Protein AF-0000000069254889 (afdb_homodimer)

Radius of gyration: 24.9 Å; Cα contacts (8 Å, |Δi|>4): 376; chains: 2; bounding box: 57×63×58 Å

Secondary structure (DSSP, 8-state):
-HHHHHHHHHHHHHHHH-GGGGGGS-HHHHS-HHHHHHHHHH-GGGGGGS-HHHHT-HHHHHHHHHSTTGGGGGGGS-HHHHT-HHHHHHHHHHHHHHHHHHHHHHT----------TT--S--------------HHHHHHHT-/-HHHHHHHHHHHHHHHH-GGGGGGS-HHHHS-HHHHHHHHHH-GGGGGGS-HHHHT-HHHHHHHHHSTTGGGGGGGS-HHHHT-HHHHHHHHHHHHHHHHHHHHHHT----------TT--S--------------THHHHHHT-

Foldseek 3Di:
DVVVVVLLVVLLVVLLVPLLCLQVRDLVNLAPQNSLLSNLLAALCSLQRHDQVLLAPPVSLLSNCQHHPSLPNLVNHDPVLVPDPVSVVSSVVSVVVVVVVVVVVVPPPPDPPPCPVPDPPDDDDDDDPPDDPPPDPVVVVVVVD/DVVVVVLLVVLLVVLLVPLLCLQVRDLVNLAPPSSLLSNLLAALCSLQRHDQVLLAPPVSLLSNCQHHPSLPNLVNHDPVLVPPPVSVVSSVVSVVVVVVVVVVVVPPPPDPPPCPVPDPPDDDDDPDPPDPPPPDPVVVVVVVD

InterPro domains:
  IPR025197 Domain of unknown function DUF4116 [PF13475] (7-55)

pLDDT: mean 74.08, std 30.13, range [18.7, 98.75]

Solvent-accessible surface area (backbone atoms only — not comparable to full-atom values): 16152 Å² total; per-residue (Å²): 111,68,62,56,52,32,49,47,54,40,46,41,42,12,13,53,73,39,10,71,48,48,67,55,51,56,72,75,50,29,61,33,65,68,41,41,44,39,10,11,51,50,21,2,51,29,43,66,51,40,32,70,78,52,29,60,30,68,69,48,45,52,40,10,21,72,20,54,66,5,60,61,24,64,82,50,39,32,74,73,51,66,70,30,67,69,52,47,52,48,42,53,52,28,46,51,55,50,55,52,50,55,53,57,59,64,69,56,68,79,69,76,76,71,76,79,64,70,79,76,62,80,93,70,88,84,79,83,79,81,77,76,82,75,80,61,73,63,68,65,55,60,68,76,103,111,65,64,55,53,33,48,46,54,41,46,40,42,12,13,52,71,39,8,70,50,49,67,56,49,56,71,74,50,29,62,32,65,69,42,40,46,37,10,11,52,50,20,2,51,29,44,68,52,38,32,71,77,49,30,58,31,68,69,48,46,51,41,9,22,73,19,54,65,6,61,62,24,64,80,49,39,33,75,73,49,67,71,31,66,69,51,46,53,47,41,52,52,29,45,52,53,50,54,54,50,55,54,58,58,66,72,59,70,80,71,76,77,72,75,76,62,70,78,72,62,84,86,84,80,85,80,80,77,80,76,74,79,76,79,62,75,63,68,65,54,59,73,75,104

Sequence (290 aa):
MIRLHADKQLALAAVSRRGSLLKHVRPELRQDREVVLAAVRQRGRALEFAAECLRGDHEVVIAALSAQGGHRALSFTSPQLQTDLRIQATAQEANARRGNRSLEVSSQDPAEPTEDLRACESRQSPSATRGVPLFSAEVLSLIYLMIRLHADKQLALAAVSRRGSLLKHVRPELRQDREVVLAAVRQRGRALEFAAECLRGDHEVVIAALSAQGGHRALSFTSPQLQTDLRIQATAQEANARRGNRSLEVSSQDPAEPTEDLRACESRQSPSATRGVPLFSAEVLSLIYL

Organism: Polarella glacialis (NCBI:txid89957)

Structure (mmCIF, N/CA/C/O backbone):
data_AF-0000000069254889-model_v1
#
loop_
_entity.id
_entity.type
_entity.pdbx_description
1 polymer 'DUF4116 domain-containing protein'
#
loop_
_atom_site.group_PDB
_atom_site.id
_atom_site.type_symbol
_atom_site.label_atom_id
_atom_site.label_alt_id
_atom_site.label_comp_id
_atom_site.label_asym_id
_atom_site.label_entity_id
_atom_site.label_seq_id
_atom_site.pdbx_PDB_ins_code
_atom_site.Cartn_x
_atom_site.Cartn_y
_atom_site.Cartn_z
_atom_site.occupancy
_atom_site.B_iso_or_equiv
_atom_site.auth_seq_id
_atom_site.auth_comp_id
_atom_site.auth_asym_id
_atom_site.auth_atom_id
_atom_site.pdbx_PDB_model_num
ATOM 1 N N . MET A 1 1 ? 10.398 7.68 -16.266 1 56.47 1 MET A N 1
ATOM 2 C CA . MET A 1 1 ? 11.188 6.797 -15.422 1 56.47 1 MET A CA 1
ATOM 3 C C . MET A 1 1 ? 10.867 7.027 -13.945 1 56.47 1 MET A C 1
ATOM 5 O O . MET A 1 1 ? 10.57 6.082 -13.219 1 56.47 1 MET A O 1
ATOM 9 N N . ILE A 1 2 ? 10.703 8.211 -13.547 1 63.84 2 ILE A N 1
ATOM 10 C CA . ILE A 1 2 ? 10.461 8.602 -12.164 1 63.84 2 ILE A CA 1
ATOM 11 C C . ILE A 1 2 ? 9.07 8.148 -11.734 1 63.84 2 ILE A C 1
ATOM 13 O O . ILE A 1 2 ? 8.906 7.582 -10.648 1 63.84 2 ILE A O 1
ATOM 17 N N . ARG A 1 3 ? 8.234 8.164 -12.625 1 74 3 ARG A N 1
ATOM 18 C CA . ARG A 1 3 ? 6.855 7.832 -12.289 1 74 3 ARG A CA 1
ATOM 19 C C . ARG A 1 3 ? 6.691 6.332 -12.07 1 74 3 ARG A C 1
ATOM 21 O O . ARG A 1 3 ? 6.008 5.902 -11.141 1 74 3 ARG A O 1
ATOM 28 N N . LEU A 1 4 ? 7.426 5.75 -12.82 1 80.5 4 LEU A N 1
ATOM 29 C CA . LEU A 1 4 ? 7.316 4.301 -12.703 1 80.5 4 LEU A CA 1
ATOM 30 C C . LEU A 1 4 ? 7.969 3.809 -11.414 1 80.5 4 LEU A C 1
ATOM 32 O O . LEU A 1 4 ? 7.488 2.859 -10.789 1 80.5 4 LEU A O 1
ATOM 36 N N . HIS A 1 5 ? 8.977 4.457 -11.148 1 87.06 5 HIS A N 1
ATOM 37 C CA . HIS A 1 5 ? 9.633 4.102 -9.891 1 87.06 5 HIS A CA 1
ATOM 38 C C . HIS A 1 5 ? 8.742 4.406 -8.695 1 87.06 5 HIS A C 1
ATOM 40 O O . HIS A 1 5 ? 8.656 3.607 -7.762 1 87.06 5 HIS A O 1
ATOM 46 N N . ALA A 1 6 ? 8.133 5.418 -8.797 1 88.56 6 ALA A N 1
ATOM 47 C CA . ALA A 1 6 ? 7.211 5.785 -7.723 1 88.56 6 ALA A CA 1
ATOM 48 C C . ALA A 1 6 ? 6.016 4.836 -7.676 1 88.56 6 ALA A C 1
ATOM 50 O O . ALA A 1 6 ? 5.566 4.449 -6.594 1 88.56 6 ALA A O 1
ATOM 51 N N . ASP A 1 7 ? 5.605 4.594 -8.797 1 90.38 7 ASP A N 1
ATOM 52 C CA . ASP A 1 7 ? 4.484 3.66 -8.891 1 90.38 7 ASP A CA 1
ATOM 53 C C . ASP A 1 7 ? 4.863 2.293 -8.328 1 90.38 7 ASP A C 1
ATOM 55 O O . ASP A 1 7 ? 4.043 1.634 -7.684 1 90.38 7 ASP A O 1
ATOM 59 N N . LYS A 1 8 ? 6.16 1.955 -8.578 1 94.25 8 LYS A N 1
ATOM 60 C CA . LYS A 1 8 ? 6.625 0.666 -8.078 1 94.25 8 LYS A CA 1
ATOM 61 C C . LYS A 1 8 ? 6.707 0.673 -6.551 1 94.25 8 LYS A C 1
ATOM 63 O O . LYS A 1 8 ? 6.324 -0.299 -5.898 1 94.25 8 LYS A O 1
ATOM 68 N N . GLN A 1 9 ? 7.164 1.691 -5.996 1 94.06 9 GLN A N 1
ATOM 69 C CA . GLN A 1 9 ? 7.258 1.795 -4.547 1 94.06 9 GLN A CA 1
ATOM 70 C C . GLN A 1 9 ? 5.875 1.762 -3.9 1 94.06 9 GLN A C 1
ATOM 72 O O . GLN A 1 9 ? 5.672 1.087 -2.889 1 94.06 9 GLN A O 1
ATOM 77 N N . LEU A 1 10 ? 4.973 2.459 -4.488 1 95.06 10 LEU A N 1
ATOM 78 C CA . LEU A 1 10 ? 3.598 2.473 -4 1 95.06 10 LEU A CA 1
ATOM 79 C C . LEU A 1 10 ? 2.971 1.087 -4.098 1 95.06 10 LEU A C 1
ATOM 81 O O . LEU A 1 10 ? 2.32 0.627 -3.158 1 95.06 10 LEU A O 1
ATOM 85 N N . ALA A 1 11 ? 3.199 0.537 -5.191 1 96.31 11 ALA A N 1
ATOM 86 C CA . ALA A 1 11 ? 2.656 -0.8 -5.418 1 96.31 11 ALA A CA 1
ATOM 87 C C . ALA A 1 11 ? 3.24 -1.805 -4.43 1 96.31 11 ALA A C 1
ATOM 89 O O . ALA A 1 11 ? 2.512 -2.617 -3.855 1 96.31 11 ALA A O 1
ATOM 90 N N . LEU A 1 12 ? 4.547 -1.762 -4.254 1 97.31 12 LEU A N 1
ATOM 91 C CA . LEU A 1 12 ? 5.203 -2.68 -3.33 1 97.31 12 LEU A CA 1
ATOM 92 C C . LEU A 1 12 ? 4.633 -2.539 -1.923 1 97.31 12 LEU A C 1
ATOM 94 O O . LEU A 1 12 ? 4.348 -3.539 -1.261 1 97.31 12 LEU A O 1
ATOM 98 N N . ALA A 1 13 ? 4.453 -1.385 -1.517 1 95.38 13 ALA A N 1
ATOM 99 C CA . ALA A 1 13 ? 3.916 -1.153 -0.178 1 95.38 13 ALA A CA 1
ATOM 100 C C . ALA A 1 13 ? 2.479 -1.651 -0.07 1 95.38 13 ALA A C 1
ATOM 102 O O . ALA A 1 13 ? 2.102 -2.264 0.932 1 95.38 13 ALA A O 1
ATOM 103 N N . ALA A 1 14 ? 1.701 -1.346 -1.092 1 96.19 14 ALA A N 1
ATOM 104 C CA . ALA A 1 14 ? 0.288 -1.712 -1.078 1 96.19 14 ALA A CA 1
ATOM 105 C C . ALA A 1 14 ? 0.114 -3.229 -1.087 1 96.19 14 ALA A C 1
ATOM 107 O O . ALA A 1 14 ? -0.609 -3.781 -0.254 1 96.19 14 ALA A O 1
ATOM 108 N N . VAL A 1 15 ? 0.82 -3.887 -1.926 1 97 15 VAL A N 1
ATOM 109 C CA . VAL A 1 15 ? 0.587 -5.312 -2.135 1 97 15 VAL A CA 1
ATOM 110 C C . VAL A 1 15 ? 1.194 -6.109 -0.984 1 97 15 VAL A C 1
ATOM 112 O O . VAL A 1 15 ? 0.764 -7.23 -0.703 1 97 15 VAL A O 1
ATOM 115 N N . SER A 1 16 ? 2.236 -5.574 -0.371 1 96.56 16 SER A N 1
ATOM 116 C CA . SER A 1 16 ? 2.793 -6.219 0.815 1 96.56 16 SER A CA 1
ATOM 117 C C . SER A 1 16 ? 1.795 -6.211 1.968 1 96.56 16 SER A C 1
ATOM 119 O O . SER A 1 16 ? 1.858 -7.059 2.857 1 96.56 16 SER A O 1
ATOM 121 N N . ARG A 1 17 ? 0.888 -5.27 1.915 1 92.62 17 ARG A N 1
ATOM 122 C CA . ARG A 1 17 ? -0.154 -5.191 2.934 1 92.62 17 ARG A CA 1
ATOM 123 C C . ARG A 1 17 ? -1.364 -6.035 2.543 1 92.62 17 ARG A C 1
ATOM 125 O O . ARG A 1 17 ? -1.968 -6.691 3.393 1 92.62 17 ARG A O 1
ATOM 132 N N . ARG A 1 18 ? -1.726 -5.957 1.345 1 95.12 18 ARG A N 1
ATOM 133 C CA . ARG A 1 18 ? -2.854 -6.684 0.77 1 95.12 18 ARG A CA 1
ATOM 134 C C . ARG A 1 18 ? -2.521 -7.191 -0.629 1 95.12 18 ARG A C 1
ATOM 136 O O . ARG A 1 18 ? -2.646 -6.453 -1.609 1 95.12 18 ARG A O 1
ATOM 143 N N . GLY A 1 19 ? -2.285 -8.422 -0.718 1 96.31 19 GLY A N 1
ATOM 144 C CA . GLY A 1 19 ? -1.832 -9.016 -1.965 1 96.31 19 GLY A CA 1
ATOM 145 C C . GLY A 1 19 ? -2.846 -8.898 -3.086 1 96.31 19 GLY A C 1
ATOM 146 O O . GLY A 1 19 ? -2.475 -8.805 -4.258 1 96.31 19 GLY A O 1
ATOM 147 N N . SER A 1 20 ? -4.125 -8.922 -2.732 1 95.06 20 SER A N 1
ATOM 148 C CA . SER A 1 20 ? -5.191 -8.867 -3.729 1 95.06 20 SER A CA 1
ATOM 149 C C . SER A 1 20 ? -5.18 -7.547 -4.484 1 95.06 20 SER A C 1
ATOM 151 O O . SER A 1 20 ? -5.789 -7.43 -5.551 1 95.06 20 SER A O 1
ATOM 153 N N . LEU A 1 21 ? -4.445 -6.609 -4.031 1 96.69 21 LEU A N 1
ATOM 154 C CA . LEU A 1 21 ? -4.387 -5.312 -4.699 1 96.69 21 LEU A CA 1
ATOM 155 C C . LEU A 1 21 ? -3.541 -5.395 -5.965 1 96.69 21 LEU A C 1
ATOM 157 O O . LEU A 1 21 ? -3.551 -4.469 -6.781 1 96.69 21 LEU A O 1
ATOM 161 N N . LEU A 1 22 ? -2.916 -6.461 -6.152 1 97.44 22 LEU A N 1
ATOM 162 C CA . LEU A 1 22 ? -2.168 -6.668 -7.387 1 97.44 22 LEU A CA 1
ATOM 163 C C . LEU A 1 22 ? -3.07 -6.508 -8.602 1 97.44 22 LEU A C 1
ATOM 165 O O . LEU A 1 22 ? -2.623 -6.047 -9.656 1 97.44 22 LEU A O 1
ATOM 169 N N . LYS A 1 23 ? -4.328 -6.789 -8.414 1 96.19 23 LYS A N 1
ATOM 170 C CA . LYS A 1 23 ? -5.285 -6.703 -9.516 1 96.19 23 LYS A CA 1
ATOM 171 C C . LYS A 1 23 ? -5.469 -5.262 -9.969 1 96.19 23 LYS A C 1
ATOM 173 O O . LYS A 1 23 ? -5.898 -5.012 -11.102 1 96.19 23 LYS A O 1
ATOM 178 N N . HIS A 1 24 ? -5.113 -4.34 -9.164 1 93.69 24 HIS A N 1
ATOM 179 C CA . HIS A 1 24 ? -5.379 -2.936 -9.461 1 93.69 24 HIS A CA 1
ATOM 180 C C . HIS A 1 24 ? -4.113 -2.225 -9.93 1 93.69 24 HIS A C 1
ATOM 182 O O . HIS A 1 24 ? -4.172 -1.077 -10.375 1 93.69 24 HIS A O 1
ATOM 188 N N . VAL A 1 25 ? -2.975 -2.881 -9.828 1 94.75 25 VAL A N 1
ATOM 189 C CA . VAL A 1 25 ? -1.744 -2.211 -10.234 1 94.75 25 VAL A CA 1
ATOM 190 C C . VAL A 1 25 ? -1.638 -2.211 -11.758 1 94.75 25 VAL A C 1
ATOM 192 O O . VAL A 1 25 ? -2.316 -2.988 -12.438 1 94.75 25 VAL A O 1
ATOM 195 N N . ARG A 1 26 ? -0.826 -1.334 -12.281 1 92.88 26 ARG A N 1
ATOM 196 C CA . ARG A 1 26 ? -0.615 -1.246 -13.727 1 92.88 26 ARG A CA 1
ATOM 197 C C . ARG A 1 26 ? -0.038 -2.547 -14.273 1 92.88 26 ARG A C 1
ATOM 199 O O . ARG A 1 26 ? 0.707 -3.242 -13.578 1 92.88 26 ARG A O 1
ATOM 206 N N . PRO A 1 27 ? -0.448 -2.822 -15.531 1 93.75 27 PRO A N 1
ATOM 207 C CA . PRO A 1 27 ? 0.004 -4.078 -16.141 1 93.75 27 PRO A CA 1
ATOM 208 C C . PRO A 1 27 ? 1.523 -4.223 -16.141 1 93.75 27 PRO A C 1
ATOM 210 O O . PRO A 1 27 ? 2.041 -5.328 -15.953 1 93.75 27 PRO A O 1
ATOM 213 N N . GLU A 1 28 ? 2.283 -3.16 -16.312 1 94.44 28 GLU A N 1
ATOM 214 C CA . GLU A 1 28 ? 3.742 -3.184 -16.297 1 94.44 28 GLU A CA 1
ATOM 215 C C . GLU A 1 28 ? 4.273 -3.672 -14.953 1 94.44 28 GLU A C 1
ATOM 217 O O . GLU A 1 28 ? 5.289 -4.363 -14.898 1 94.44 28 GLU A O 1
ATOM 222 N N . LEU A 1 29 ? 3.512 -3.412 -13.914 1 96.25 29 LEU A N 1
ATOM 223 C CA . LEU A 1 29 ? 3.959 -3.766 -12.57 1 96.25 29 LEU A CA 1
ATOM 224 C C . LEU A 1 29 ? 3.555 -5.195 -12.219 1 96.25 29 LEU A C 1
ATOM 226 O O . LEU A 1 29 ? 4.125 -5.797 -11.305 1 96.25 29 LEU A O 1
ATOM 230 N N . ARG A 1 30 ? 2.641 -5.648 -13.016 1 97.44 30 ARG A N 1
ATOM 231 C CA . ARG A 1 30 ? 2.268 -7.051 -12.852 1 97.44 30 ARG A CA 1
ATOM 232 C C . ARG A 1 30 ? 3.305 -7.973 -13.484 1 97.44 30 ARG A C 1
ATOM 234 O O . ARG A 1 30 ? 3.305 -9.18 -13.234 1 97.44 30 ARG A O 1
ATOM 241 N N . GLN A 1 31 ? 4.164 -7.371 -14.211 1 97.44 31 GLN A N 1
ATOM 242 C CA . GLN A 1 31 ? 5.273 -8.109 -14.805 1 97.44 31 GLN A CA 1
ATOM 243 C C . GLN A 1 31 ? 6.547 -7.957 -13.977 1 97.44 31 GLN A C 1
ATOM 245 O O . GLN A 1 31 ? 7.551 -8.625 -14.242 1 97.44 31 GLN A O 1
ATOM 250 N N . ASP A 1 32 ? 6.551 -7.059 -13.031 1 97.31 32 ASP A N 1
ATOM 251 C CA . ASP A 1 32 ? 7.703 -6.832 -12.164 1 97.31 32 ASP A CA 1
ATOM 252 C C . ASP A 1 32 ? 7.82 -7.926 -11.109 1 97.31 32 ASP A C 1
ATOM 254 O O . ASP A 1 32 ? 6.949 -8.055 -10.242 1 97.31 32 ASP A O 1
ATOM 258 N N . ARG A 1 33 ? 8.93 -8.617 -11.156 1 97.88 33 ARG A N 1
ATOM 259 C CA . ARG A 1 33 ? 9.117 -9.797 -10.32 1 97.88 33 ARG A CA 1
ATOM 260 C C . ARG A 1 33 ? 9.062 -9.43 -8.836 1 97.88 33 ARG A C 1
ATOM 262 O O . ARG A 1 33 ? 8.5 -10.172 -8.031 1 97.88 33 ARG A O 1
ATOM 269 N N . GLU A 1 34 ? 9.594 -8.359 -8.508 1 98.06 34 GLU A N 1
ATOM 270 C CA . GLU A 1 34 ? 9.617 -7.945 -7.109 1 98.06 34 GLU A CA 1
ATOM 271 C C . GLU A 1 34 ? 8.219 -7.637 -6.602 1 98.06 34 GLU A C 1
ATOM 273 O O . GLU A 1 34 ? 7.855 -8.031 -5.488 1 98.06 34 GLU A O 1
ATOM 278 N N . VAL A 1 35 ? 7.41 -6.988 -7.391 1 98.31 35 VAL A N 1
ATOM 279 C CA . VAL A 1 35 ? 6.047 -6.609 -7.031 1 98.31 35 VAL A CA 1
ATOM 280 C C . VAL A 1 35 ? 5.184 -7.863 -6.891 1 98.31 35 VAL A C 1
ATOM 282 O O . VAL A 1 35 ? 4.445 -8.008 -5.918 1 98.31 35 VAL A O 1
ATOM 285 N N . VAL A 1 36 ? 5.301 -8.719 -7.801 1 98.75 36 VAL A N 1
ATOM 286 C CA . VAL A 1 36 ? 4.48 -9.93 -7.812 1 98.75 36 VAL A CA 1
ATOM 287 C C . VAL A 1 36 ? 4.883 -10.836 -6.656 1 98.75 36 VAL A C 1
ATOM 289 O O . VAL A 1 36 ? 4.023 -11.414 -5.984 1 98.75 36 VAL A O 1
ATOM 292 N N . LEU A 1 37 ? 6.223 -10.938 -6.367 1 98.75 37 LEU A N 1
ATOM 293 C CA . LEU A 1 37 ? 6.68 -11.75 -5.242 1 98.75 37 LEU A CA 1
ATOM 294 C C . LEU A 1 37 ? 6.113 -11.219 -3.93 1 98.75 37 LEU A C 1
ATOM 296 O O . LEU A 1 37 ? 5.684 -12 -3.076 1 98.75 37 LEU A O 1
ATOM 300 N N . ALA A 1 38 ? 6.098 -9.969 -3.785 1 98.25 38 ALA A N 1
ATOM 301 C CA . ALA A 1 38 ? 5.562 -9.383 -2.562 1 98.25 38 ALA A CA 1
ATOM 302 C C . ALA A 1 38 ? 4.074 -9.688 -2.412 1 98.25 38 ALA A C 1
ATOM 304 O O . ALA A 1 38 ? 3.607 -10 -1.313 1 98.25 38 ALA A O 1
ATOM 305 N N . ALA A 1 39 ? 3.338 -9.555 -3.486 1 98.38 39 ALA A N 1
ATOM 306 C CA . ALA A 1 39 ? 1.896 -9.789 -3.467 1 98.38 39 ALA A CA 1
ATOM 307 C C . ALA A 1 39 ? 1.577 -11.234 -3.1 1 98.38 39 ALA A C 1
ATOM 309 O O . ALA A 1 39 ? 0.731 -11.492 -2.24 1 98.38 39 ALA A O 1
ATOM 310 N N . VAL A 1 40 ? 2.275 -12.18 -3.674 1 98.44 40 VAL A N 1
ATOM 311 C CA . VAL A 1 40 ? 1.93 -13.586 -3.51 1 98.44 40 VAL A CA 1
ATOM 312 C C . VAL A 1 40 ? 2.383 -14.07 -2.135 1 98.44 40 VAL A C 1
ATOM 314 O O . VAL A 1 40 ? 1.784 -14.992 -1.566 1 98.44 40 VAL A O 1
ATOM 317 N N . ARG A 1 41 ? 3.426 -13.461 -1.607 1 98.06 41 ARG A N 1
ATOM 318 C CA . ARG A 1 41 ? 3.846 -13.805 -0.252 1 98.06 41 ARG A CA 1
ATOM 319 C C . ARG A 1 41 ? 2.797 -13.375 0.769 1 98.06 41 ARG A C 1
ATOM 321 O O . ARG A 1 41 ? 2.615 -14.039 1.794 1 98.06 41 ARG A O 1
ATOM 328 N N . GLN A 1 42 ? 2.08 -12.383 0.439 1 96.5 42 GLN A N 1
ATOM 329 C CA . GLN A 1 42 ? 1.021 -11.922 1.329 1 96.5 42 GLN A CA 1
ATOM 330 C C . GLN A 1 42 ? -0.238 -12.773 1.169 1 96.5 42 GLN A C 1
ATOM 332 O O . GLN A 1 42 ? -0.898 -13.102 2.156 1 96.5 42 GLN A O 1
ATOM 337 N N . ARG A 1 43 ? -0.587 -13 -0.036 1 96.94 43 ARG A N 1
ATOM 338 C CA . ARG A 1 43 ? -1.721 -13.859 -0.366 1 96.94 43 ARG A CA 1
ATOM 339 C C . ARG A 1 43 ? -1.435 -14.695 -1.613 1 96.94 43 ARG A C 1
ATOM 341 O O . ARG A 1 43 ? -1.3 -14.148 -2.711 1 96.94 43 ARG A O 1
ATOM 348 N N . GLY A 1 44 ? -1.461 -15.969 -1.417 1 97.25 44 GLY A N 1
ATOM 349 C CA . GLY A 1 44 ? -1.106 -16.859 -2.506 1 97.25 44 GLY A CA 1
ATOM 350 C C . GLY A 1 44 ? -1.974 -16.688 -3.736 1 97.25 44 GLY A C 1
ATOM 351 O O . GLY A 1 44 ? -1.478 -16.734 -4.863 1 97.25 44 GLY A O 1
ATOM 352 N N . ARG A 1 45 ? -3.211 -16.406 -3.5 1 95.94 45 ARG A N 1
ATOM 353 C CA . ARG A 1 45 ? -4.176 -16.297 -4.59 1 95.94 45 ARG A CA 1
ATOM 354 C C . ARG A 1 45 ? -3.869 -15.086 -5.469 1 95.94 45 ARG A C 1
ATOM 356 O O . ARG A 1 45 ? -4.355 -14.992 -6.598 1 95.94 45 ARG A O 1
ATOM 363 N N . ALA A 1 46 ? -3.07 -14.227 -5.078 1 98 46 ALA A N 1
ATOM 364 C CA . ALA A 1 46 ? -2.709 -13.062 -5.875 1 98 46 ALA A CA 1
ATOM 365 C C . ALA A 1 46 ? -2.023 -13.469 -7.176 1 98 46 ALA A C 1
ATOM 367 O O . ALA A 1 46 ? -1.946 -12.68 -8.117 1 98 46 ALA A O 1
ATOM 368 N N . LEU A 1 47 ? -1.547 -14.672 -7.23 1 98.44 47 LEU A N 1
ATOM 369 C CA . LEU A 1 47 ? -0.898 -15.195 -8.43 1 98.44 47 LEU A CA 1
ATOM 370 C C . LEU A 1 47 ? -1.817 -15.086 -9.641 1 98.44 47 LEU A C 1
ATOM 372 O O . LEU A 1 47 ? -1.347 -14.953 -10.773 1 98.44 47 LEU A O 1
ATOM 376 N N . GLU A 1 48 ? -3.064 -15.102 -9.383 1 97.62 48 GLU A N 1
ATOM 377 C CA . GLU A 1 48 ? -4.059 -15 -10.445 1 97.62 48 GLU A CA 1
ATOM 378 C C . GLU A 1 48 ? -3.861 -13.727 -11.266 1 97.62 48 GLU A C 1
ATOM 380 O O . GLU A 1 48 ? -4.152 -13.703 -12.461 1 97.62 48 GLU A O 1
ATOM 385 N N . PHE A 1 49 ? -3.363 -12.742 -10.695 1 97.81 49 PHE A N 1
ATOM 386 C CA . PHE A 1 49 ? -3.295 -11.438 -11.352 1 97.81 49 PHE A CA 1
ATOM 387 C C . PHE A 1 49 ? -1.893 -11.172 -11.883 1 97.81 49 PHE A C 1
ATOM 389 O O . PHE A 1 49 ? -1.648 -10.141 -12.516 1 97.81 49 PHE A O 1
ATOM 396 N N . ALA A 1 50 ? -0.944 -12.016 -11.617 1 98.19 50 ALA A N 1
ATOM 397 C CA . ALA A 1 50 ? 0.417 -11.875 -12.125 1 98.19 50 ALA A CA 1
ATOM 398 C C . ALA A 1 50 ? 0.459 -12.086 -13.641 1 98.19 50 ALA A C 1
ATOM 400 O O . ALA A 1 50 ? -0.416 -12.75 -14.203 1 98.19 50 ALA A O 1
ATOM 401 N N . ALA A 1 51 ? 1.431 -11.445 -14.289 1 97.69 51 ALA A N 1
ATOM 402 C CA . ALA A 1 51 ? 1.637 -11.68 -15.719 1 97.69 51 ALA A CA 1
ATOM 403 C C . ALA A 1 51 ? 1.946 -13.148 -15.992 1 97.69 51 ALA A C 1
ATOM 405 O O . ALA A 1 51 ? 2.479 -13.852 -15.133 1 97.69 51 ALA A O 1
ATOM 406 N N . GLU A 1 52 ? 1.656 -13.523 -17.188 1 96.06 52 GLU A N 1
ATOM 407 C CA . GLU A 1 52 ? 1.794 -14.922 -17.578 1 96.06 52 GLU A CA 1
ATOM 408 C C . GLU A 1 52 ? 3.227 -15.414 -17.391 1 96.06 52 GLU A C 1
ATOM 410 O O . GLU A 1 52 ? 3.447 -16.562 -16.984 1 96.06 52 GLU A O 1
ATOM 415 N N . CYS A 1 53 ? 4.18 -14.625 -17.734 1 95.75 53 CYS A N 1
ATOM 416 C CA . CYS A 1 53 ? 5.582 -15.023 -17.625 1 95.75 53 CYS A CA 1
ATOM 417 C C . CYS A 1 53 ? 5.953 -15.344 -16.188 1 95.75 53 CYS A C 1
ATOM 419 O O . CYS A 1 53 ? 6.789 -16.203 -15.938 1 95.75 53 CYS A O 1
ATOM 421 N N . LEU A 1 54 ? 5.254 -14.789 -15.195 1 98 54 LEU A N 1
ATOM 422 C CA . LEU A 1 54 ? 5.5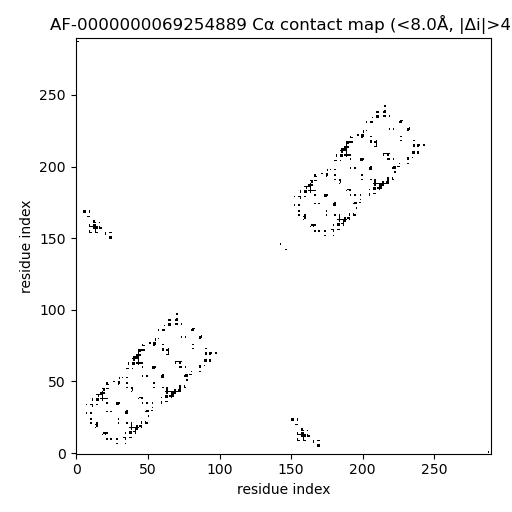9 -14.984 -13.789 1 98 54 LEU A CA 1
ATOM 423 C C . LEU A 1 54 ? 4.777 -16.125 -13.188 1 98 54 LEU A C 1
ATOM 425 O O . LEU A 1 54 ? 5.148 -16.672 -12.148 1 98 54 LEU A O 1
ATOM 429 N N . ARG A 1 55 ? 3.738 -16.484 -13.883 1 97.81 55 ARG A N 1
ATOM 430 C CA . ARG A 1 55 ? 2.957 -17.641 -13.469 1 97.81 55 ARG A CA 1
ATOM 431 C C . ARG A 1 55 ? 3.666 -18.938 -13.836 1 97.81 55 ARG A C 1
ATOM 433 O O . ARG A 1 55 ? 3.283 -20.016 -13.367 1 97.81 55 ARG A O 1
ATOM 440 N N . GLY A 1 56 ? 4.738 -18.797 -14.586 1 96.88 56 GLY A N 1
ATOM 441 C CA . GLY A 1 56 ? 5.57 -19.938 -14.922 1 96.88 56 GLY A CA 1
ATOM 442 C C . GLY A 1 56 ? 6.918 -19.938 -14.227 1 96.88 56 GLY A C 1
ATOM 443 O O . GLY A 1 56 ? 7.75 -20.812 -14.453 1 96.88 56 GLY A O 1
ATOM 444 N N . ASP A 1 57 ? 7.188 -18.969 -13.391 1 97 57 ASP A N 1
ATOM 445 C CA . ASP A 1 57 ? 8.43 -18.844 -12.641 1 97 57 ASP A CA 1
ATOM 446 C C . ASP A 1 57 ? 8.398 -19.688 -11.367 1 97 57 ASP A C 1
ATOM 448 O O . ASP A 1 57 ? 7.559 -19.469 -10.492 1 97 57 ASP A O 1
ATOM 452 N N . HIS A 1 58 ? 9.422 -20.562 -11.227 1 96.56 58 HIS A N 1
ATOM 453 C CA . HIS A 1 58 ? 9.43 -21.547 -10.141 1 96.56 58 HIS A CA 1
ATOM 454 C C . HIS A 1 58 ? 9.406 -20.844 -8.781 1 96.56 58 HIS A C 1
ATOM 456 O O . HIS A 1 58 ? 8.641 -21.234 -7.895 1 96.56 58 HIS A O 1
ATOM 462 N N . GLU A 1 59 ? 10.203 -19.906 -8.695 1 97.38 59 GLU A N 1
ATOM 463 C CA . GLU A 1 59 ? 10.32 -19.234 -7.402 1 97.38 59 GLU A CA 1
ATOM 464 C C . GLU A 1 59 ? 9.031 -18.516 -7.039 1 97.38 59 GLU A C 1
ATOM 466 O O . GLU A 1 59 ? 8.594 -18.562 -5.887 1 97.38 59 GLU A O 1
ATOM 471 N N . VAL A 1 60 ? 8.359 -17.875 -7.949 1 98.44 60 VAL A N 1
ATOM 472 C CA . VAL A 1 60 ? 7.125 -17.141 -7.727 1 98.44 60 VAL A CA 1
ATOM 473 C C . VAL A 1 60 ? 6.004 -18.109 -7.348 1 98.44 60 VAL A C 1
ATOM 475 O O . VAL A 1 60 ? 5.242 -17.844 -6.414 1 98.44 60 VAL A O 1
ATOM 478 N N . VAL A 1 61 ? 5.922 -19.156 -7.973 1 98.19 61 VAL A N 1
ATOM 479 C CA . VAL A 1 61 ? 4.855 -20.125 -7.758 1 98.19 61 VAL A CA 1
ATOM 480 C C . VAL A 1 61 ? 5.035 -20.812 -6.402 1 98.19 61 VAL A C 1
ATOM 482 O O . VAL A 1 61 ? 4.07 -21 -5.66 1 98.19 61 VAL A O 1
ATOM 485 N N . ILE A 1 62 ? 6.301 -21.141 -6.055 1 97.94 62 ILE A N 1
ATOM 486 C CA . ILE A 1 62 ? 6.559 -21.75 -4.762 1 97.94 62 ILE A CA 1
ATOM 487 C C . ILE A 1 62 ? 6.184 -20.781 -3.643 1 97.94 62 ILE A C 1
ATOM 489 O O . ILE A 1 62 ? 5.578 -21.172 -2.645 1 97.94 62 ILE A O 1
ATOM 493 N N . ALA A 1 63 ? 6.535 -19.578 -3.838 1 98.12 63 ALA A N 1
ATOM 494 C CA . ALA A 1 63 ? 6.188 -18.562 -2.854 1 98.12 63 ALA A CA 1
ATOM 495 C C . ALA A 1 63 ? 4.672 -18.453 -2.68 1 98.12 63 ALA A C 1
ATOM 497 O O . ALA A 1 63 ? 4.18 -18.328 -1.557 1 98.12 63 ALA A O 1
ATOM 498 N N . ALA A 1 64 ? 3.949 -18.469 -3.752 1 98.19 64 ALA A N 1
ATOM 499 C CA . ALA A 1 64 ? 2.492 -18.375 -3.719 1 98.19 64 ALA A CA 1
ATOM 500 C C . ALA A 1 64 ? 1.885 -19.562 -2.984 1 98.19 64 ALA A C 1
ATOM 502 O O . ALA A 1 64 ? 0.996 -19.406 -2.146 1 98.19 64 ALA A O 1
ATOM 503 N N . LEU A 1 65 ? 2.375 -20.734 -3.301 1 97.12 65 LEU A N 1
ATOM 504 C CA . LEU A 1 65 ? 1.85 -21.969 -2.717 1 97.12 65 LEU A CA 1
ATOM 505 C C . LEU A 1 65 ? 2.127 -22.016 -1.219 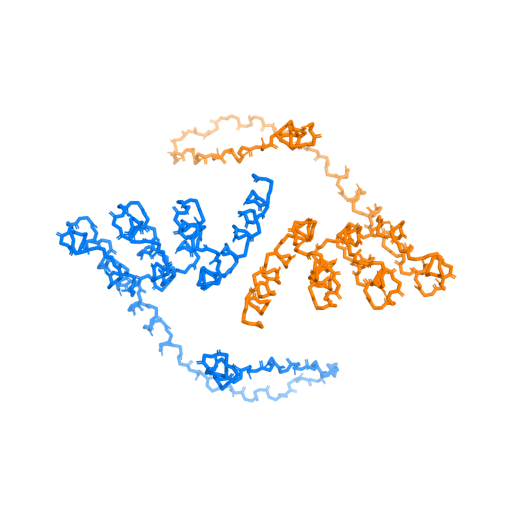1 97.12 65 LEU A C 1
ATOM 507 O O . LEU A 1 65 ? 1.337 -22.578 -0.457 1 97.12 65 LEU A O 1
ATOM 511 N N . SER A 1 66 ? 3.213 -21.406 -0.839 1 96.19 66 SER A N 1
ATOM 512 C CA . SER A 1 66 ? 3.645 -21.469 0.553 1 96.19 66 SER A CA 1
ATOM 513 C C . SER A 1 66 ? 2.979 -20.375 1.387 1 96.19 66 SER A C 1
ATOM 515 O O . SER A 1 66 ? 3.096 -20.375 2.613 1 96.19 66 SER A O 1
ATOM 517 N N . ALA A 1 67 ? 2.193 -19.531 0.766 1 96.31 67 ALA A N 1
ATOM 518 C CA . ALA A 1 67 ? 1.595 -18.391 1.449 1 96.31 67 ALA A CA 1
ATOM 519 C C . ALA A 1 67 ? 0.181 -18.703 1.923 1 96.31 67 ALA A C 1
ATOM 521 O O . ALA A 1 67 ? -0.334 -19.797 1.664 1 96.31 67 ALA A O 1
ATOM 522 N N . GLN A 1 68 ? -0.312 -17.719 2.652 1 92 68 GLN A N 1
ATOM 523 C CA . GLN A 1 68 ? -1.703 -17.844 3.074 1 92 68 GLN A CA 1
ATOM 524 C C . GLN A 1 68 ? -2.633 -17.984 1.872 1 92 68 GLN A C 1
ATOM 526 O O . GLN A 1 68 ? -2.521 -17.219 0.907 1 92 68 GLN A O 1
ATOM 531 N N . GLY A 1 69 ? -3.49 -19.016 1.92 1 90 69 GLY A N 1
ATOM 532 C CA . GLY A 1 69 ? -4.426 -19.219 0.83 1 90 69 GLY A CA 1
ATOM 533 C C . GLY A 1 69 ? -3.775 -19.797 -0.416 1 90 69 GLY A C 1
ATOM 534 O O . GLY A 1 69 ? -4.352 -19.734 -1.504 1 90 69 GLY A O 1
ATOM 535 N N . GLY A 1 70 ? -2.678 -20.281 -0.247 1 93.06 70 GLY A N 1
ATOM 536 C CA . GLY A 1 70 ? -1.856 -20.75 -1.356 1 93.06 70 GLY A CA 1
ATOM 537 C C . GLY A 1 70 ? -2.406 -21.984 -2.033 1 93.06 70 GLY A C 1
ATOM 538 O O . GLY A 1 70 ? -2.076 -22.266 -3.188 1 93.06 70 GLY A O 1
ATOM 539 N N . HIS A 1 71 ? -3.229 -22.719 -1.375 1 89.06 71 HIS A N 1
ATOM 540 C CA . HIS A 1 71 ? -3.736 -23.969 -1.925 1 89.06 71 HIS A CA 1
ATOM 541 C C . HIS A 1 71 ? -4.469 -23.734 -3.242 1 89.06 71 HIS A C 1
ATOM 543 O O . HIS A 1 71 ? -4.555 -24.641 -4.078 1 89.06 71 HIS A O 1
ATOM 549 N N . ARG A 1 72 ? -4.875 -22.531 -3.469 1 89.69 72 ARG A N 1
ATOM 550 C CA . ARG A 1 72 ? -5.613 -22.219 -4.688 1 89.69 72 ARG A CA 1
ATOM 551 C C . ARG A 1 72 ? -4.684 -21.656 -5.766 1 89.69 72 ARG A C 1
ATOM 553 O O . ARG A 1 72 ? -5.078 -21.531 -6.93 1 89.69 72 ARG A O 1
ATOM 560 N N . ALA A 1 73 ? -3.514 -21.484 -5.434 1 95.75 73 ALA A N 1
ATOM 561 C CA . ALA A 1 73 ? -2.586 -20.797 -6.332 1 95.75 73 ALA A CA 1
ATOM 562 C C . ALA A 1 73 ? -2.164 -21.703 -7.48 1 95.75 73 ALA A C 1
ATOM 564 O O . ALA A 1 73 ? -1.851 -21.234 -8.578 1 95.75 73 ALA A O 1
ATOM 565 N N . LEU A 1 74 ? -2.189 -23 -7.285 1 94.31 74 LEU A N 1
ATOM 566 C CA . LEU A 1 74 ? -1.732 -23.953 -8.289 1 94.31 74 LEU A CA 1
ATOM 567 C C . LEU A 1 74 ? -2.543 -23.828 -9.57 1 94.31 74 LEU A C 1
ATOM 569 O O . LEU A 1 74 ? -2.004 -23.969 -10.672 1 94.31 74 LEU A O 1
ATOM 573 N N . SER A 1 75 ? -3.779 -23.531 -9.469 1 94.06 75 SER A N 1
ATOM 574 C CA . SER A 1 75 ? -4.672 -23.469 -10.617 1 94.06 75 SER A CA 1
ATOM 575 C C . SER A 1 75 ? -4.297 -22.312 -11.547 1 94.06 75 SER A C 1
ATOM 577 O O . SER A 1 75 ? -4.68 -22.297 -12.719 1 94.06 75 SER A O 1
ATOM 579 N N . PHE A 1 76 ? -3.541 -21.406 -11.102 1 96.38 76 PHE A N 1
ATOM 580 C CA . PHE A 1 76 ? -3.203 -20.234 -11.891 1 96.38 76 PHE A CA 1
ATOM 581 C C . PHE A 1 76 ? -1.809 -20.375 -12.492 1 96.38 76 PHE A C 1
ATOM 583 O O . PHE A 1 76 ? -1.35 -19.484 -13.211 1 96.38 76 PHE A O 1
ATOM 590 N N . THR A 1 77 ? -1.104 -21.391 -12.227 1 96.38 77 THR A N 1
ATOM 591 C CA . THR A 1 77 ? 0.252 -21.609 -12.719 1 96.38 77 THR A CA 1
ATOM 592 C C . THR A 1 77 ? 0.233 -22.078 -14.164 1 96.38 77 THR A C 1
ATOM 594 O O . THR A 1 77 ? -0.815 -22.469 -14.68 1 96.38 77 THR A O 1
ATOM 597 N N . SER A 1 78 ? 1.406 -21.922 -14.844 1 94.5 78 SER A N 1
ATOM 598 C CA . SER A 1 78 ? 1.547 -22.438 -16.203 1 94.5 78 SER A CA 1
ATOM 599 C C . SER A 1 78 ? 1.372 -23.953 -16.25 1 94.5 78 SER A C 1
ATOM 601 O O . SER A 1 78 ? 1.666 -24.641 -15.266 1 94.5 78 SER A O 1
ATOM 603 N N . PRO A 1 79 ? 0.899 -24.438 -17.375 1 92.75 79 PRO A N 1
ATOM 604 C CA . PRO A 1 79 ? 0.697 -25.891 -17.5 1 92.75 79 PRO A CA 1
ATOM 605 C C . PRO A 1 79 ? 1.972 -26.688 -17.234 1 92.75 79 PRO A C 1
ATOM 607 O O . PRO A 1 79 ? 1.914 -27.766 -16.656 1 92.75 79 PRO A O 1
ATOM 610 N N . GLN A 1 80 ? 3.074 -26.234 -17.625 1 92.62 80 GLN A N 1
ATOM 611 C CA . GLN A 1 80 ? 4.348 -26.922 -17.422 1 92.62 80 GLN A CA 1
ATOM 612 C C . GLN A 1 80 ? 4.648 -27.078 -15.93 1 92.62 80 GLN A C 1
ATOM 614 O O . GLN A 1 80 ? 5.145 -28.125 -15.508 1 92.62 80 GLN A O 1
ATOM 619 N N . LEU A 1 81 ? 4.25 -26.109 -15.094 1 95.31 81 LEU A N 1
ATOM 620 C CA . LEU A 1 81 ? 4.578 -26.141 -13.672 1 95.31 81 LEU A CA 1
ATOM 621 C C . LEU A 1 81 ? 3.607 -27.047 -12.914 1 95.31 81 LEU A C 1
ATOM 623 O O . LEU A 1 81 ? 3.934 -27.547 -11.836 1 95.31 81 LEU A O 1
ATOM 627 N N . GLN A 1 82 ? 2.506 -27.266 -13.508 1 92.94 82 GLN A N 1
ATOM 628 C CA . GLN A 1 82 ? 1.51 -28.109 -12.844 1 92.94 82 GLN A CA 1
ATOM 629 C C . GLN A 1 82 ? 1.965 -29.562 -12.789 1 92.94 82 GLN A C 1
ATOM 631 O O . GLN A 1 82 ? 1.488 -30.328 -11.953 1 92.94 82 GLN A O 1
ATOM 636 N N . THR A 1 83 ? 2.916 -29.906 -13.594 1 92 83 THR A N 1
ATOM 637 C CA . THR A 1 83 ? 3.391 -31.297 -13.625 1 92 83 THR A CA 1
ATOM 638 C C . THR A 1 83 ? 4.773 -31.406 -12.984 1 92 83 THR A C 1
ATOM 640 O O . THR A 1 83 ? 5.348 -32.5 -12.914 1 92 83 THR A O 1
ATOM 643 N N . ASP A 1 84 ? 5.289 -30.328 -12.602 1 94 84 ASP A N 1
ATOM 644 C CA . ASP A 1 84 ? 6.598 -30.312 -11.953 1 94 84 ASP A CA 1
ATOM 645 C C . ASP A 1 84 ? 6.531 -30.922 -10.562 1 94 84 ASP A C 1
ATOM 647 O O . ASP A 1 84 ? 5.676 -30.562 -9.75 1 94 84 ASP A O 1
ATOM 651 N N . LEU A 1 85 ? 7.5 -31.859 -10.297 1 94 85 LEU A N 1
ATOM 652 C CA . LEU A 1 85 ? 7.422 -32.656 -9.07 1 94 85 LEU A CA 1
ATOM 653 C C . LEU A 1 85 ? 7.609 -31.781 -7.844 1 94 85 LEU A C 1
ATOM 655 O O . LEU A 1 85 ? 6.961 -31.984 -6.816 1 94 85 LEU A O 1
ATOM 659 N N . ARG A 1 86 ? 8.508 -30.906 -7.914 1 95.06 86 ARG A N 1
ATOM 660 C CA . ARG A 1 86 ? 8.75 -30.016 -6.781 1 95.06 86 ARG A CA 1
ATOM 661 C C . ARG A 1 86 ? 7.531 -29.141 -6.492 1 95.06 86 ARG A C 1
ATOM 663 O O . ARG A 1 86 ? 7.168 -28.953 -5.328 1 95.06 86 ARG A O 1
ATOM 670 N N . ILE A 1 87 ? 6.895 -28.641 -7.457 1 96.31 87 ILE A N 1
ATOM 671 C CA . ILE A 1 87 ? 5.703 -27.797 -7.328 1 96.31 87 ILE A CA 1
ATOM 672 C C . ILE A 1 87 ? 4.551 -28.625 -6.762 1 96.31 87 ILE A C 1
ATOM 674 O O . ILE A 1 87 ? 3.826 -28.172 -5.879 1 96.31 87 ILE A O 1
ATOM 678 N N . GLN A 1 88 ? 4.355 -29.828 -7.309 1 94.94 88 GLN A N 1
ATOM 679 C CA . GLN A 1 88 ? 3.309 -30.719 -6.82 1 94.94 88 GLN A CA 1
ATOM 680 C C . GLN A 1 88 ? 3.514 -31.047 -5.344 1 94.94 88 GLN A C 1
ATOM 682 O O . GLN A 1 88 ? 2.553 -31.094 -4.574 1 94.94 88 GLN A O 1
ATOM 687 N N . ALA A 1 89 ? 4.754 -31.281 -4.957 1 95 89 ALA A N 1
ATOM 688 C CA . ALA A 1 89 ? 5.047 -31.562 -3.555 1 95 89 ALA A CA 1
ATOM 689 C C . ALA A 1 89 ? 4.684 -30.375 -2.672 1 95 89 ALA A C 1
ATOM 691 O O . ALA A 1 89 ? 4.102 -30.547 -1.598 1 95 89 ALA A O 1
ATOM 692 N N . THR A 1 90 ? 5.066 -29.234 -3.133 1 95.5 90 THR A N 1
ATOM 693 C CA . THR A 1 90 ? 4.766 -28.016 -2.381 1 95.5 90 THR A CA 1
ATOM 694 C C . THR A 1 90 ? 3.256 -27.812 -2.266 1 95.5 90 THR A C 1
ATOM 696 O O . THR A 1 90 ? 2.76 -27.406 -1.213 1 95.5 90 THR A O 1
ATOM 699 N N . ALA A 1 91 ? 2.529 -28 -3.305 1 94.12 91 ALA A N 1
ATOM 700 C CA . ALA A 1 91 ? 1.075 -27.859 -3.311 1 94.12 91 ALA A CA 1
ATOM 701 C C . ALA A 1 91 ? 0.434 -28.828 -2.318 1 94.12 91 ALA A C 1
ATOM 703 O O . ALA A 1 91 ? -0.537 -28.484 -1.643 1 94.12 91 ALA A O 1
ATOM 704 N N . GLN A 1 92 ? 0.866 -30.047 -2.256 1 92.88 92 GLN A N 1
ATOM 705 C CA . GLN A 1 92 ? 0.352 -31.031 -1.318 1 92.88 92 GLN A CA 1
ATOM 706 C C . GLN A 1 92 ? 0.565 -30.594 0.125 1 92.88 92 GLN A C 1
ATOM 708 O O . GLN A 1 92 ? -0.312 -30.766 0.972 1 92.88 92 GLN A O 1
ATOM 713 N N . GLU A 1 93 ? 1.719 -30.047 0.333 1 93 93 GLU A N 1
ATOM 714 C CA . GLU A 1 93 ? 1.998 -29.531 1.669 1 93 93 GLU A CA 1
ATOM 715 C C . GLU A 1 93 ? 1.044 -28.391 2.029 1 93 93 GLU A C 1
ATOM 717 O O . GLU A 1 93 ? 0.587 -28.297 3.17 1 93 93 GLU A O 1
ATOM 722 N N . ALA A 1 94 ? 0.803 -27.531 1.062 1 91.88 94 ALA A N 1
ATOM 723 C CA . ALA A 1 94 ? -0.115 -26.422 1.282 1 91.88 94 ALA A CA 1
ATOM 724 C C . ALA A 1 94 ? -1.514 -26.922 1.629 1 91.88 94 ALA A C 1
ATOM 726 O O . ALA A 1 94 ? -2.191 -26.344 2.484 1 91.88 94 ALA A O 1
ATOM 727 N N . ASN A 1 95 ? -2.012 -27.922 0.973 1 88.19 95 ASN A N 1
ATOM 728 C CA . ASN A 1 95 ? -3.316 -28.516 1.239 1 88.19 95 ASN A CA 1
ATOM 729 C C . ASN A 1 95 ? -3.373 -29.141 2.629 1 88.19 95 ASN A C 1
ATOM 731 O O . ASN A 1 95 ? -4.395 -29.047 3.314 1 88.19 95 ASN A O 1
ATOM 735 N N . ALA A 1 96 ? -2.334 -29.719 3.043 1 87 96 ALA A N 1
ATOM 736 C CA . ALA A 1 96 ? -2.271 -30.344 4.359 1 87 96 ALA A CA 1
ATOM 737 C C . ALA A 1 96 ? -2.373 -29.297 5.469 1 87 96 ALA A C 1
ATOM 739 O O . ALA A 1 96 ? -3.016 -29.531 6.496 1 87 96 ALA A O 1
ATOM 740 N N . ARG A 1 97 ? -1.786 -28.234 5.191 1 84.31 97 ARG A N 1
ATOM 741 C CA . ARG A 1 97 ? -1.832 -27.156 6.168 1 84.31 97 ARG A CA 1
ATOM 742 C C . ARG A 1 97 ? -3.254 -26.625 6.332 1 84.31 97 ARG A C 1
ATOM 744 O O . ARG A 1 97 ? -3.639 -26.203 7.422 1 84.31 97 ARG A O 1
ATOM 751 N N . ARG A 1 98 ? -3.982 -26.516 5.238 1 81.88 98 ARG A N 1
ATOM 752 C CA . ARG A 1 98 ? -5.375 -26.078 5.301 1 81.88 98 ARG A CA 1
ATOM 753 C C . ARG A 1 98 ? -6.211 -27.047 6.133 1 81.88 98 ARG A C 1
ATOM 755 O O . ARG A 1 98 ? -7.051 -26.625 6.93 1 81.88 98 ARG A O 1
ATOM 762 N N . GLY A 1 99 ? -6.156 -28.234 5.801 1 74.88 99 GLY A N 1
ATOM 763 C CA . GLY A 1 99 ? -6.895 -29.25 6.535 1 74.88 99 GLY A CA 1
ATOM 764 C C . GLY A 1 99 ? -6.641 -29.203 8.031 1 74.88 99 GLY A C 1
ATOM 765 O O . GLY A 1 99 ? -7.57 -29.328 8.828 1 74.88 99 GLY A O 1
ATOM 766 N N . ASN A 1 100 ? -5.539 -29.016 8.398 1 69.38 100 ASN A N 1
ATOM 767 C CA . ASN A 1 100 ? -5.203 -28.969 9.82 1 69.38 100 ASN A CA 1
ATOM 768 C C . ASN A 1 100 ? -5.793 -27.734 10.492 1 69.38 100 ASN A C 1
ATOM 770 O O . ASN A 1 100 ? -6.227 -27.797 11.641 1 69.38 100 ASN A O 1
ATOM 774 N N . ARG A 1 101 ? -5.926 -26.703 9.688 1 60.72 101 ARG A N 1
ATOM 775 C CA . ARG A 1 101 ? -6.516 -25.5 10.258 1 60.72 101 ARG A CA 1
ATOM 776 C C . ARG A 1 101 ? -8.016 -25.672 10.477 1 60.72 101 ARG A C 1
ATOM 778 O O . ARG A 1 101 ? -8.57 -25.156 11.453 1 60.72 101 ARG A O 1
ATOM 785 N N . SER A 1 102 ? -8.711 -26.234 9.609 1 57.09 102 SER A N 1
ATOM 786 C CA . SER A 1 102 ? -10.133 -26.516 9.773 1 57.09 102 SER A CA 1
ATOM 787 C C . SER A 1 102 ? -10.383 -27.422 10.977 1 57.09 102 SER A C 1
ATOM 789 O O . SER A 1 102 ? -11.383 -27.266 11.68 1 57.09 102 SER A O 1
ATOM 791 N N . LEU A 1 103 ? -9.594 -28.359 11.133 1 56.12 103 LEU A N 1
ATOM 792 C CA . LEU A 1 103 ? -9.742 -29.25 12.273 1 56.12 103 LEU A CA 1
ATOM 793 C C . LEU A 1 103 ? -9.469 -28.516 13.578 1 56.12 103 LEU A C 1
ATOM 795 O O . LEU A 1 103 ? -10.109 -28.797 14.594 1 56.12 103 LEU A O 1
ATOM 799 N N . GLU A 1 104 ? -8.617 -27.734 13.492 1 52 104 GLU A N 1
ATOM 800 C CA . GLU A 1 104 ? -8.328 -26.984 14.711 1 52 104 GLU A CA 1
ATOM 801 C C . GLU A 1 104 ? -9.477 -26.047 15.07 1 52 104 GLU A C 1
ATOM 803 O O . GLU A 1 104 ? -9.781 -25.859 16.25 1 52 104 GLU A O 1
ATOM 808 N N . VAL A 1 105 ? -10.25 -25.5 14.078 1 50.16 105 VAL A N 1
ATOM 809 C CA . VAL A 1 105 ? -11.359 -24.594 14.367 1 50.16 105 VAL A CA 1
ATOM 810 C C . VAL A 1 105 ? -12.555 -25.406 14.875 1 50.16 105 VAL A C 1
ATOM 812 O O . VAL A 1 105 ? -13.289 -24.953 15.758 1 50.16 105 VAL A O 1
ATOM 815 N N . SER A 1 106 ? -12.922 -26.562 14.438 1 46.62 106 SER A N 1
ATOM 816 C CA . SER A 1 106 ? -14.031 -27.375 14.906 1 46.62 106 SER A CA 1
ATOM 817 C C . SER A 1 106 ? -13.797 -27.875 16.328 1 46.62 106 SER A C 1
ATOM 819 O O . SER A 1 106 ? -14.75 -28.078 17.078 1 46.62 106 SER A O 1
ATOM 821 N N . SER A 1 107 ? -12.766 -28.25 16.688 1 42.44 107 SER A N 1
ATOM 822 C CA . SER A 1 107 ? -12.562 -28.797 18.031 1 42.44 107 SER A CA 1
ATOM 823 C C . SER A 1 107 ? -12.656 -27.703 19.094 1 42.44 107 SER A C 1
ATOM 825 O O . SER A 1 107 ? -12.578 -27.984 20.281 1 42.44 107 SER A O 1
ATOM 827 N N . GLN A 1 108 ? -12.891 -26.484 18.609 1 40.66 108 GLN A N 1
ATOM 828 C CA . GLN A 1 108 ? -13.133 -25.562 19.703 1 40.66 108 GLN A CA 1
ATOM 829 C C . GLN A 1 108 ? -14.586 -25.625 20.172 1 40.66 108 GLN A C 1
ATOM 831 O O . GLN A 1 108 ? -15.492 -25.219 19.438 1 40.66 108 GLN A O 1
ATOM 836 N N . ASP A 1 109 ? -15.078 -26.609 20.891 1 37.56 109 ASP A N 1
ATOM 837 C CA . ASP A 1 109 ? -16.328 -26.688 21.641 1 37.56 109 ASP A CA 1
ATOM 838 C C . ASP A 1 109 ? -16.641 -25.359 22.328 1 37.56 109 ASP A C 1
ATOM 840 O O . ASP A 1 109 ? -15.828 -24.859 23.109 1 37.56 109 ASP A O 1
ATOM 844 N N . PRO A 1 110 ? -17.609 -24.641 21.688 1 37.12 110 PRO A N 1
ATOM 845 C CA . PRO A 1 110 ? -17.969 -23.5 22.531 1 37.12 110 PRO A CA 1
ATOM 846 C C . PRO A 1 110 ? -18.422 -23.906 23.922 1 37.12 110 PRO A C 1
ATOM 848 O O . PRO A 1 110 ? -19.438 -24.578 24.078 1 37.12 110 PRO A O 1
ATOM 851 N N . ALA A 1 111 ? -17.719 -24.188 24.797 1 33.62 111 ALA A N 1
ATOM 852 C CA . ALA A 1 111 ? -18.125 -24.281 26.203 1 33.62 111 ALA A CA 1
ATOM 853 C C . ALA A 1 111 ? -19.141 -23.188 26.547 1 33.62 111 ALA A C 1
ATOM 855 O O . ALA A 1 111 ? -19.016 -22.047 26.078 1 33.62 111 ALA A O 1
ATOM 856 N N . GLU A 1 112 ? -20.484 -23.547 26.922 1 32.16 112 GLU A N 1
ATOM 857 C CA . GLU A 1 112 ? -21.562 -22.719 27.438 1 32.16 112 GLU A CA 1
ATOM 858 C C . GLU A 1 112 ? -21.031 -21.641 28.391 1 32.16 112 GLU A C 1
ATOM 860 O O . GLU A 1 112 ? -20.328 -21.953 29.359 1 32.16 112 GLU A O 1
ATOM 865 N N . PRO A 1 113 ? -20.969 -20.484 27.828 1 31.83 113 PRO A N 1
ATOM 866 C CA . PRO A 1 113 ? -20.578 -19.484 28.844 1 31.83 113 PRO A CA 1
ATOM 867 C C . PRO A 1 113 ? -21.453 -19.547 30.094 1 31.83 113 PRO A C 1
ATOM 869 O O . PRO A 1 113 ? -22.672 -19.438 30.016 1 31.83 113 PRO A O 1
ATOM 872 N N . THR A 1 114 ? -21.297 -20.391 30.938 1 28.11 114 THR A N 1
ATOM 873 C CA . THR A 1 114 ? -21.891 -20.234 32.25 1 28.11 114 THR A CA 1
ATOM 874 C C . THR A 1 114 ? -21.844 -18.766 32.688 1 28.11 114 THR A C 1
ATOM 876 O O . THR A 1 114 ? -20.828 -18.094 32.5 1 28.11 114 THR A O 1
ATOM 879 N N . GLU A 1 115 ? -23.203 -18.203 32.75 1 26.72 115 GLU A N 1
ATOM 880 C CA . GLU A 1 115 ? -23.578 -16.875 33.219 1 26.72 115 GLU A CA 1
ATOM 881 C C . GLU A 1 115 ? -22.844 -16.516 34.5 1 26.72 115 GLU A C 1
ATOM 883 O O . GLU A 1 115 ? -23.312 -16.844 35.594 1 26.72 115 GLU A O 1
ATOM 888 N N . ASP A 1 116 ? -21.781 -16.938 34.688 1 25.31 116 ASP A N 1
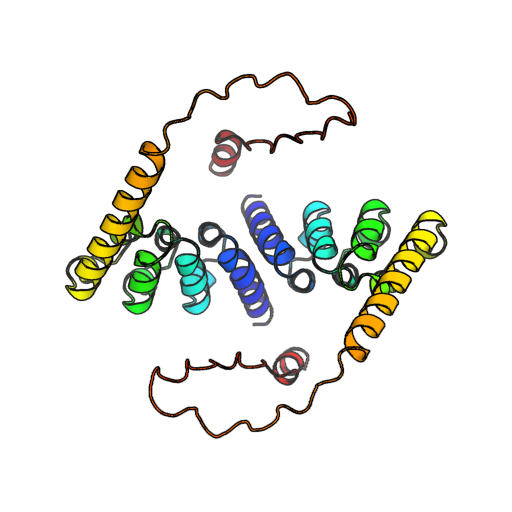ATOM 889 C CA . ASP A 1 116 ? -21.328 -16.5 36 1 25.31 116 ASP A CA 1
ATOM 890 C C . ASP A 1 116 ? -21.438 -14.984 36.156 1 25.31 116 ASP A C 1
ATOM 892 O O . ASP A 1 116 ? -20.672 -14.234 35.531 1 25.31 116 ASP A O 1
ATOM 896 N N . LEU A 1 117 ? -22.844 -14.523 36.25 1 24.33 117 LEU A N 1
ATOM 897 C CA . LEU A 1 117 ? -23.422 -13.227 36.594 1 24.33 117 LEU A CA 1
ATOM 898 C C . LEU A 1 117 ? -22.609 -12.539 37.688 1 24.33 117 LEU A C 1
ATOM 900 O O . LEU A 1 117 ? -22.859 -11.375 38.031 1 24.33 117 LEU A O 1
ATOM 904 N N . ARG A 1 118 ? -22.406 -13.344 38.688 1 25.41 118 ARG A N 1
ATOM 905 C CA . ARG A 1 118 ? -22.391 -12.656 39.969 1 25.41 118 ARG A CA 1
ATOM 906 C C . ARG A 1 118 ? -21.484 -11.438 39.938 1 25.41 118 ARG A C 1
ATOM 908 O O . ARG A 1 118 ? -21.812 -10.383 40.469 1 25.41 118 ARG A O 1
ATOM 915 N N . ALA A 1 119 ? -20.266 -11.805 39.844 1 22.78 119 ALA A N 1
ATOM 916 C CA . ALA A 1 119 ? -19.469 -10.891 40.688 1 22.78 119 ALA A CA 1
ATOM 917 C C . ALA A 1 119 ? -19.172 -9.594 39.938 1 22.78 119 ALA A C 1
ATOM 919 O O . ALA A 1 119 ? -18.266 -8.852 40.281 1 22.78 119 ALA A O 1
ATOM 920 N N . CYS A 1 120 ? -19.906 -9.43 38.594 1 22.38 120 CYS A N 1
ATOM 921 C CA . CYS A 1 120 ? -19.297 -8.234 38 1 22.38 120 CYS A CA 1
ATOM 922 C C . CYS A 1 120 ? -19.719 -6.98 38.75 1 22.38 120 CYS A C 1
ATOM 924 O O . CYS A 1 120 ? -20.859 -6.52 38.625 1 22.38 120 CYS A O 1
ATOM 926 N N . GLU A 1 121 ? -19.609 -7.039 39.969 1 23.03 121 GLU A N 1
ATOM 927 C CA . GLU A 1 121 ? -19.969 -5.758 40.562 1 23.03 121 GLU A CA 1
ATOM 928 C C . GLU A 1 121 ? -19.609 -4.594 39.656 1 23.03 121 GLU A C 1
ATOM 930 O O . GLU A 1 121 ? -20.438 -3.734 39.375 1 23.03 121 GLU A O 1
ATOM 935 N N . SER A 1 122 ? -18.516 -3.807 39.938 1 21.45 122 SER A N 1
ATOM 936 C CA . SER A 1 122 ? -18.562 -2.35 39.906 1 21.45 122 SER A CA 1
ATOM 937 C C . SER A 1 122 ? -18.562 -1.841 38.469 1 21.45 122 SER A C 1
ATOM 939 O O . SER A 1 122 ? -19.391 -1.014 38.094 1 21.45 122 SER A O 1
ATOM 941 N N . ARG A 1 123 ? -17.188 -1.617 37.875 1 22.62 123 ARG A N 1
ATOM 942 C CA . ARG A 1 123 ? -16.922 -0.353 37.219 1 22.62 123 ARG A CA 1
ATOM 943 C C . ARG A 1 123 ? -17.406 -0.393 35.75 1 22.62 123 ARG A C 1
ATOM 945 O O . ARG A 1 123 ? -17.016 -1.28 35 1 22.62 123 ARG A O 1
ATOM 952 N N . GLN A 1 124 ? -18.422 0.269 35.156 1 18.7 124 GLN A N 1
ATOM 953 C CA . GLN A 1 124 ? -19.453 0.367 34.125 1 18.7 124 GLN A CA 1
ATOM 954 C C . GLN A 1 124 ? -18.844 0.483 32.719 1 18.7 124 GLN A C 1
ATOM 956 O O . GLN A 1 124 ? -19.359 -0.09 31.766 1 18.7 124 GLN A O 1
ATOM 961 N N . SER A 1 125 ? -17.875 1.511 32.219 1 22.33 125 SER A N 1
ATOM 962 C CA . SER A 1 125 ? -18.5 2.227 31.109 1 22.33 125 SER A CA 1
ATOM 963 C C . SER A 1 125 ? -18.453 1.411 29.828 1 22.33 125 SER A C 1
ATOM 965 O O . SER A 1 125 ? -17.438 0.759 29.531 1 22.33 125 SER A O 1
ATOM 967 N N . PRO A 1 126 ? -19.516 1.11 29.047 1 23.73 126 PRO A N 1
ATOM 968 C CA . PRO A 1 126 ? -19.844 0.275 27.891 1 23.73 126 PRO A CA 1
ATOM 969 C C . PRO A 1 126 ? -19.109 0.71 26.625 1 23.73 126 PRO A C 1
ATOM 971 O O . PRO A 1 126 ? -19.078 1.9 26.297 1 23.73 126 PRO A O 1
ATOM 974 N N . SER A 1 127 ? -18 0.097 26.25 1 22.47 127 SER A N 1
ATOM 975 C CA . SER A 1 127 ? -17.078 0.228 25.141 1 22.47 127 SER A CA 1
ATOM 976 C C . SER A 1 127 ? -17.781 0.058 23.797 1 22.47 127 SER A C 1
ATOM 978 O O . SER A 1 127 ? -18.531 -0.907 23.594 1 22.47 127 SER A O 1
ATOM 980 N N . ALA A 1 128 ? -18.062 1.144 22.938 1 24.67 128 ALA A N 1
ATOM 981 C CA . ALA A 1 128 ? -18.719 1.346 21.641 1 24.67 128 ALA A CA 1
ATOM 982 C C . ALA A 1 128 ? -18.172 0.385 20.594 1 24.67 128 ALA A C 1
ATOM 984 O O . ALA A 1 128 ? -16.953 0.295 20.391 1 24.67 128 ALA A O 1
ATOM 985 N N . THR A 1 129 ? -18.656 -0.72 20.234 1 25 129 THR A N 1
ATOM 986 C CA . THR A 1 129 ? -18.438 -1.692 19.172 1 25 129 THR A CA 1
ATOM 987 C C . THR A 1 129 ? -18.562 -1.034 17.797 1 25 129 THR A C 1
ATOM 989 O O . THR A 1 129 ? -19.672 -0.762 17.328 1 25 129 THR A O 1
ATOM 992 N N . ARG A 1 130 ? -17.797 -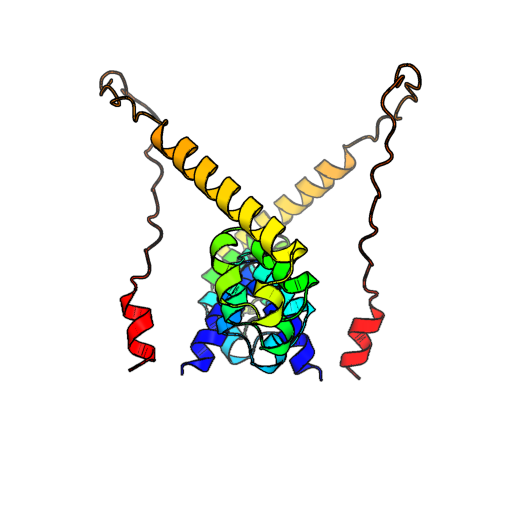0.066 17.391 1 26.19 130 ARG A N 1
ATOM 993 C CA . ARG A 1 130 ? -18.031 0.571 16.094 1 26.19 130 ARG A CA 1
ATOM 994 C C . ARG A 1 130 ? -17.984 -0.449 14.969 1 26.19 130 ARG A C 1
ATOM 996 O O . ARG A 1 130 ? -16.984 -1.176 14.828 1 26.19 130 ARG A O 1
ATOM 1003 N N . GLY A 1 131 ? -19.078 -1.012 14.367 1 25.19 131 GLY A N 1
ATOM 1004 C CA . GLY A 1 131 ? -19.422 -1.904 13.273 1 25.19 131 GLY A CA 1
ATOM 1005 C C . GLY A 1 131 ? -18.688 -1.569 11.984 1 25.19 131 GLY A C 1
ATOM 1006 O O . GLY A 1 131 ? -18.609 -0.402 11.602 1 25.19 131 GLY A O 1
ATOM 1007 N N . VAL A 1 132 ? -17.781 -2.285 11.57 1 25.56 132 VAL A N 1
ATOM 1008 C CA . VAL A 1 132 ? -17.031 -2.24 10.32 1 25.56 132 VAL A CA 1
ATOM 1009 C C . VAL A 1 132 ? -18 -2.357 9.141 1 25.56 132 VAL A C 1
ATOM 1011 O O . VAL A 1 132 ? -18.812 -3.279 9.086 1 25.56 132 VAL A O 1
ATOM 1014 N N . PRO A 1 133 ? -18.391 -1.278 8.523 1 28.09 133 PRO A N 1
ATOM 1015 C CA . PRO A 1 133 ? -19.344 -1.393 7.422 1 28.09 133 PRO A CA 1
ATOM 1016 C C . PRO A 1 133 ? -18.922 -2.402 6.359 1 28.09 133 PRO A C 1
ATOM 1018 O O . PRO A 1 133 ? -17.75 -2.436 5.977 1 28.09 133 PRO A O 1
ATOM 1021 N N . LEU A 1 134 ? -19.438 -3.545 6.297 1 26.91 134 LEU A N 1
ATOM 1022 C CA . LEU A 1 134 ? -19.375 -4.547 5.238 1 26.91 134 LEU A CA 1
ATOM 1023 C C . LEU A 1 134 ? -19.688 -3.926 3.883 1 26.91 134 LEU A C 1
ATOM 1025 O O . LEU A 1 134 ? -20.812 -3.445 3.662 1 26.91 134 LEU A O 1
ATOM 1029 N N . PHE A 1 135 ? -18.797 -3.338 3.256 1 27.89 135 PHE A N 1
ATOM 1030 C CA . PHE A 1 135 ? -19 -2.863 1.893 1 27.89 135 PHE A CA 1
ATOM 1031 C C . PHE A 1 135 ? -19.531 -3.984 1.001 1 27.89 135 PHE A C 1
ATOM 1033 O O . PHE A 1 135 ? -18.969 -5.082 0.985 1 27.89 135 PHE A O 1
ATOM 1040 N N . SER A 1 136 ? -20.828 -3.982 0.751 1 29.36 136 SER A N 1
ATOM 1041 C CA . SER A 1 136 ? -21.547 -4.973 -0.034 1 29.36 136 SER A CA 1
ATOM 1042 C C . SER A 1 136 ? -20.891 -5.191 -1.394 1 29.36 136 SER A C 1
ATOM 1044 O O . SER A 1 136 ? -20.219 -4.305 -1.91 1 29.36 136 SER A O 1
ATOM 1046 N N . ALA A 1 137 ? -21.062 -6.488 -2.023 1 30.5 137 ALA A N 1
ATOM 1047 C CA . ALA A 1 137 ? -20.688 -7.055 -3.316 1 30.5 137 ALA A CA 1
ATOM 1048 C C . ALA A 1 137 ? -21.156 -6.164 -4.461 1 30.5 137 ALA A C 1
ATOM 1050 O O . ALA A 1 137 ? -20.547 -6.137 -5.531 1 30.5 137 ALA A O 1
ATOM 1051 N N . GLU A 1 138 ? -22.281 -5.441 -4.246 1 31.08 138 GLU A N 1
ATOM 1052 C CA . GLU A 1 138 ? -22.906 -4.668 -5.309 1 31.08 138 GLU A CA 1
ATOM 1053 C C . GLU A 1 138 ? -22.047 -3.475 -5.711 1 31.08 138 GLU A C 1
ATOM 1055 O O . GLU A 1 138 ? -22.047 -3.061 -6.871 1 31.08 138 GLU A O 1
ATOM 1060 N N . VAL A 1 139 ? -21.375 -2.875 -4.727 1 27.53 139 VAL A N 1
ATOM 1061 C CA . VAL A 1 139 ? -20.578 -1.723 -5.152 1 27.53 139 VAL A CA 1
ATOM 1062 C C . VAL A 1 139 ? -19.438 -2.184 -6.051 1 27.53 139 VAL A C 1
ATOM 1064 O O . VAL A 1 139 ? -19.031 -1.467 -6.973 1 27.53 139 VAL A O 1
ATOM 1067 N N . LEU A 1 140 ? -18.953 -3.367 -5.898 1 27.2 140 LEU A N 1
ATOM 1068 C CA . LEU A 1 140 ? -17.922 -3.895 -6.789 1 27.2 140 LEU A CA 1
ATOM 1069 C C . LEU A 1 140 ? -18.484 -4.121 -8.188 1 27.2 140 LEU A C 1
ATOM 1071 O O . LEU A 1 140 ? -17.781 -3.92 -9.188 1 27.2 140 LEU A O 1
ATOM 1075 N N . SER A 1 141 ? -19.719 -4.543 -8.375 1 26.64 141 SER A N 1
ATOM 1076 C CA . SER A 1 141 ? -20.297 -4.848 -9.68 1 26.64 141 SER A CA 1
ATOM 1077 C C . SER A 1 141 ? -20.531 -3.574 -10.492 1 26.64 141 SER A C 1
ATOM 1079 O O . SER A 1 141 ? -20.766 -3.633 -11.695 1 26.64 141 SER A O 1
ATOM 1081 N N . LEU A 1 142 ? -20.859 -2.422 -9.938 1 26.98 142 LEU A N 1
ATOM 1082 C CA . LEU A 1 142 ? -21.172 -1.241 -10.734 1 26.98 142 LEU A CA 1
ATOM 1083 C C . LEU A 1 142 ? -19.953 -0.81 -11.555 1 26.98 142 LEU A C 1
ATOM 1085 O O . LEU A 1 142 ? -20.094 -0.078 -12.539 1 26.98 142 LEU A O 1
ATOM 1089 N N . ILE A 1 143 ? -18.75 -1.01 -11.125 1 23.27 143 ILE A N 1
ATOM 1090 C CA . ILE A 1 143 ? -17.656 -0.473 -11.938 1 23.27 143 ILE A CA 1
ATOM 1091 C C . ILE A 1 143 ? -17.5 -1.313 -13.203 1 23.27 143 ILE A C 1
ATOM 1093 O O . ILE A 1 143 ? -16.984 -0.83 -14.219 1 23.27 143 ILE A O 1
ATOM 1097 N N . TYR A 1 144 ? -17.875 -2.588 -13.234 1 25.67 144 TYR A N 1
ATOM 1098 C CA . TYR A 1 144 ? -17.719 -3.312 -14.492 1 25.67 144 TYR A CA 1
ATOM 1099 C C . TYR A 1 144 ? -18.906 -3.07 -15.422 1 25.67 144 TYR A C 1
ATOM 1101 O O . TYR A 1 144 ? -18.984 -3.656 -16.5 1 25.67 144 TYR A O 1
ATOM 1109 N N . LEU A 1 145 ? -19.922 -2.301 -15.141 1 24.28 145 LEU A N 1
ATOM 1110 C CA . LEU A 1 145 ? -20.734 -2.088 -16.328 1 24.28 145 LEU A CA 1
ATOM 1111 C C . LEU A 1 145 ? -20.141 -0.976 -17.203 1 24.28 145 LEU A C 1
ATOM 1113 O O . LEU A 1 145 ? -19.734 0.065 -16.672 1 24.28 145 LEU A O 1
ATOM 1117 N N . MET B 1 1 ? -12.961 6.621 -14.281 1 57.25 1 MET B N 1
ATOM 1118 C CA . MET B 1 1 ? -13.508 6.465 -12.938 1 57.25 1 MET B CA 1
ATOM 1119 C C . MET B 1 1 ? -12.953 5.219 -12.258 1 57.25 1 MET B C 1
ATOM 1121 O O . MET B 1 1 ? -12.461 5.285 -11.133 1 57.25 1 MET B O 1
ATOM 1125 N N . ILE B 1 2 ? -12.797 4.188 -12.953 1 63.78 2 ILE B N 1
ATOM 1126 C CA . ILE B 1 2 ? -12.352 2.9 -12.438 1 63.78 2 ILE B CA 1
ATOM 1127 C C . ILE B 1 2 ? -10.867 2.982 -12.055 1 63.78 2 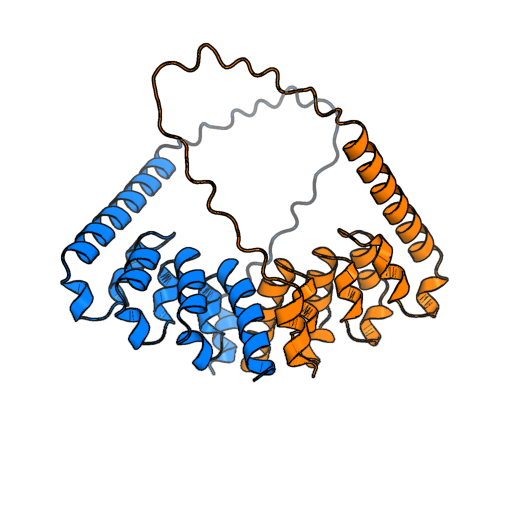ILE B C 1
ATOM 1129 O O . ILE B 1 2 ? -10.469 2.529 -10.984 1 63.78 2 ILE B O 1
ATOM 1133 N N . ARG B 1 3 ? -10.211 3.68 -12.789 1 73.69 3 ARG B N 1
ATOM 1134 C CA . ARG B 1 3 ? -8.766 3.752 -12.562 1 73.69 3 ARG B CA 1
ATOM 1135 C C . ARG B 1 3 ? -8.453 4.57 -11.312 1 73.69 3 ARG B C 1
ATOM 1137 O O . ARG B 1 3 ? -7.582 4.191 -10.523 1 73.69 3 ARG B O 1
ATOM 1144 N N . LEU B 1 4 ? -9.266 5.461 -11.195 1 80.38 4 LEU B N 1
ATOM 1145 C CA . LEU B 1 4 ? -9.023 6.312 -10.039 1 80.38 4 LEU B CA 1
ATOM 1146 C C . LEU B 1 4 ? -9.406 5.598 -8.75 1 80.38 4 LEU B C 1
ATOM 1148 O O . LEU B 1 4 ? -8.75 5.77 -7.719 1 80.38 4 LEU B O 1
ATOM 1152 N N . HIS B 1 5 ? -10.406 4.895 -8.898 1 87.25 5 HIS B N 1
ATOM 1153 C CA . HIS B 1 5 ? -10.805 4.117 -7.734 1 87.25 5 HIS B CA 1
ATOM 1154 C C . HIS B 1 5 ? -9.742 3.084 -7.371 1 87.25 5 HIS B C 1
ATOM 1156 O O . HIS B 1 5 ? -9.445 2.885 -6.195 1 87.25 5 HIS B O 1
ATOM 1162 N N . ALA B 1 6 ? -9.234 2.551 -8.328 1 88.69 6 ALA B N 1
ATOM 1163 C CA . ALA B 1 6 ? -8.172 1.569 -8.094 1 88.69 6 ALA B CA 1
ATOM 1164 C C . ALA B 1 6 ? -6.914 2.238 -7.547 1 88.69 6 ALA B C 1
ATOM 1166 O O . ALA B 1 6 ? -6.258 1.698 -6.652 1 88.69 6 ALA B O 1
ATOM 1167 N N . ASP B 1 7 ? -6.688 3.291 -8.125 1 90.38 7 ASP B N 1
ATOM 1168 C CA . ASP B 1 7 ? -5.531 4.051 -7.66 1 90.38 7 ASP B CA 1
ATOM 1169 C C . ASP B 1 7 ? -5.695 4.473 -6.199 1 90.38 7 ASP B C 1
ATOM 1171 O O . ASP B 1 7 ? -4.727 4.473 -5.438 1 90.38 7 ASP B O 1
ATOM 1175 N N . LYS B 1 8 ? -6.977 4.773 -5.891 1 94.25 8 LYS B N 1
ATOM 1176 C CA . LYS B 1 8 ? -7.242 5.18 -4.516 1 94.25 8 LYS B CA 1
ATOM 1177 C C . LYS B 1 8 ? -7.066 4.008 -3.553 1 94.25 8 LYS B C 1
ATOM 1179 O O . LYS B 1 8 ? -6.5 4.168 -2.471 1 94.25 8 LYS B O 1
ATOM 1184 N N . GLN B 1 9 ? -7.512 2.902 -3.906 1 94 9 GLN B N 1
ATOM 1185 C CA . GLN B 1 9 ? -7.363 1.721 -3.062 1 94 9 GLN B CA 1
ATOM 1186 C C . GLN B 1 9 ? -5.895 1.362 -2.869 1 94 9 GLN B C 1
ATOM 1188 O O . GLN B 1 9 ? -5.469 1.038 -1.757 1 94 9 GLN B O 1
ATOM 1193 N N . LEU B 1 10 ? -5.156 1.424 -3.92 1 95.06 10 LEU B N 1
ATOM 1194 C CA . LEU B 1 10 ? -3.723 1.153 -3.861 1 95.06 10 LEU B CA 1
ATOM 1195 C C . LEU B 1 10 ? -3.014 2.168 -2.969 1 95.06 10 LEU B C 1
ATOM 1197 O O . LEU B 1 10 ? -2.176 1.796 -2.145 1 95.06 10 LEU B O 1
ATOM 1201 N N . ALA B 1 11 ? -3.391 3.336 -3.193 1 96.25 11 ALA B N 1
ATOM 1202 C CA . ALA B 1 11 ? -2.789 4.41 -2.406 1 96.25 11 ALA B CA 1
ATOM 1203 C C . ALA B 1 11 ? -3.121 4.258 -0.925 1 96.25 11 ALA B C 1
ATOM 1205 O O . ALA B 1 11 ? -2.244 4.398 -0.069 1 96.25 11 ALA B O 1
ATOM 1206 N N . LEU B 1 12 ? -4.371 4 -0.63 1 97.31 12 LEU B N 1
ATOM 1207 C CA . LEU B 1 12 ? -4.789 3.834 0.757 1 97.31 12 LEU B CA 1
ATOM 1208 C C . LEU B 1 12 ? -4 2.715 1.433 1 97.31 12 LEU B C 1
ATOM 1210 O O . LEU B 1 12 ? -3.529 2.877 2.561 1 97.31 12 LEU B O 1
ATOM 1214 N N . ALA B 1 13 ? -3.85 1.665 0.786 1 95.25 13 ALA B N 1
ATOM 1215 C CA . ALA B 1 13 ? -3.115 0.537 1.354 1 95.25 13 ALA B CA 1
ATOM 1216 C C . ALA B 1 13 ? -1.644 0.886 1.559 1 95.25 13 ALA B C 1
ATOM 1218 O O . ALA B 1 13 ? -1.053 0.537 2.584 1 95.25 13 ALA B O 1
ATOM 1219 N N . ALA B 1 14 ? -1.08 1.527 0.555 1 96.12 14 ALA B N 1
ATOM 1220 C CA . ALA B 1 14 ? 0.341 1.862 0.604 1 96.12 14 ALA B CA 1
ATOM 1221 C C . ALA B 1 14 ? 0.631 2.857 1.724 1 96.12 14 ALA B C 1
ATOM 1223 O O . ALA B 1 14 ? 1.52 2.633 2.549 1 96.12 14 ALA B O 1
ATOM 1224 N N . VAL B 1 15 ? -0.153 3.867 1.821 1 96.94 15 VAL B N 1
ATOM 1225 C CA . VAL B 1 15 ? 0.154 4.965 2.734 1 96.94 15 VAL B CA 1
ATOM 1226 C C . VAL B 1 15 ? -0.192 4.559 4.164 1 96.94 15 VAL B C 1
ATOM 1228 O O . VAL B 1 15 ? 0.371 5.094 5.121 1 96.94 15 VAL B O 1
ATOM 1231 N N . SER B 1 16 ? -1.147 3.686 4.312 1 96.44 16 SER B N 1
ATOM 1232 C CA . SER B 1 16 ? -1.448 3.156 5.637 1 96.44 16 SER B CA 1
ATOM 1233 C C . SER B 1 16 ? -0.277 2.35 6.191 1 96.44 16 SER B C 1
ATOM 1235 O O . SER B 1 16 ? -0.133 2.209 7.406 1 96.44 16 SER B O 1
ATOM 1237 N N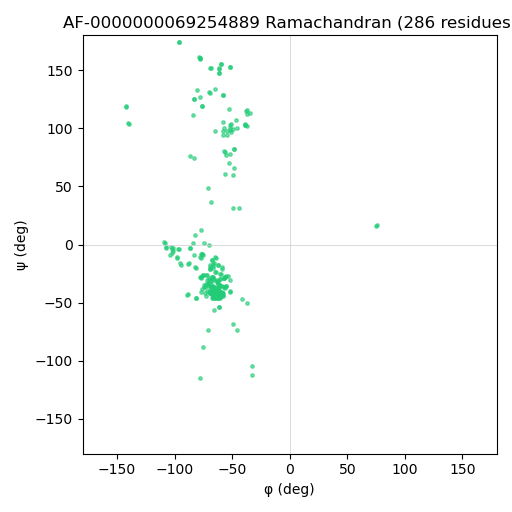 . ARG B 1 17 ? 0.534 1.861 5.297 1 92.62 17 ARG B N 1
ATOM 1238 C CA . ARG B 1 17 ? 1.72 1.114 5.703 1 92.62 17 ARG B CA 1
ATOM 1239 C C . ARG B 1 17 ? 2.914 2.043 5.895 1 92.62 17 ARG B C 1
ATOM 1241 O O . ARG B 1 17 ? 3.703 1.866 6.824 1 92.62 17 ARG B O 1
ATOM 1248 N N . ARG B 1 18 ? 3.064 2.934 5.004 1 95.06 18 ARG B N 1
ATOM 1249 C CA . ARG B 1 18 ? 4.137 3.924 4.996 1 95.06 18 ARG B CA 1
ATOM 1250 C C . ARG B 1 18 ? 3.617 5.289 4.566 1 95.06 18 ARG B C 1
ATOM 1252 O O . ARG B 1 18 ? 3.525 5.574 3.369 1 95.06 18 ARG B O 1
ATOM 1259 N N . GLY B 1 19 ? 3.465 6.129 5.492 1 96.25 19 GLY B N 1
ATOM 1260 C CA . GLY B 1 19 ? 2.857 7.426 5.242 1 96.25 19 GLY B CA 1
ATOM 1261 C C . GLY B 1 19 ? 3.654 8.281 4.281 1 96.25 19 GLY B C 1
ATOM 1262 O O . GLY B 1 19 ? 3.086 9.086 3.541 1 96.25 19 GLY B O 1
ATOM 1263 N N . SER B 1 20 ? 4.98 8.117 4.305 1 95 20 SER B N 1
ATOM 1264 C CA . SER B 1 20 ? 5.859 8.93 3.469 1 95 20 SER B CA 1
ATOM 1265 C C . SER B 1 20 ? 5.617 8.656 1.988 1 95 20 SER B C 1
ATOM 1267 O O . SER B 1 20 ? 6.027 9.445 1.131 1 95 20 SER B O 1
ATOM 1269 N N . LEU B 1 21 ? 4.875 7.641 1.681 1 96.69 21 LEU B N 1
ATOM 1270 C CA . LEU B 1 21 ? 4.602 7.312 0.286 1 96.69 21 LEU B CA 1
ATOM 1271 C C . LEU B 1 21 ? 3.566 8.266 -0.303 1 96.69 21 LEU B C 1
ATOM 1273 O O . LEU B 1 21 ? 3.361 8.289 -1.519 1 96.69 21 LEU B O 1
ATOM 1277 N N . LEU B 1 22 ? 3.016 9.047 0.488 1 97.44 22 LEU B N 1
ATOM 1278 C CA . LEU B 1 22 ? 2.088 10.062 -0.002 1 97.44 22 LEU B CA 1
ATOM 1279 C C . LEU B 1 22 ? 2.76 10.953 -1.04 1 97.44 22 LEU B C 1
ATOM 1281 O O . LEU B 1 22 ? 2.105 11.43 -1.97 1 97.44 22 LEU B O 1
ATOM 1285 N N . LYS B 1 23 ? 4.043 11.094 -0.912 1 96.06 23 LYS B N 1
ATOM 1286 C CA . LYS B 1 23 ? 4.793 11.953 -1.825 1 96.06 23 LYS B CA 1
ATOM 1287 C C . LYS B 1 23 ? 4.781 11.383 -3.242 1 96.06 23 LYS B C 1
ATOM 1289 O O . LYS B 1 23 ? 4.996 12.117 -4.211 1 96.06 23 LYS B O 1
ATOM 1294 N N . HIS B 1 24 ? 4.52 10.133 -3.369 1 93.62 24 HIS B N 1
ATOM 1295 C CA . HIS B 1 24 ? 4.609 9.484 -4.672 1 93.62 24 HIS B CA 1
ATOM 1296 C C . HIS B 1 24 ? 3.229 9.289 -5.285 1 93.62 24 HIS B C 1
ATOM 1298 O O . HIS B 1 24 ? 3.111 8.898 -6.449 1 93.62 24 HIS B O 1
ATOM 1304 N N . VAL B 1 25 ? 2.193 9.57 -4.52 1 94.75 25 VAL B N 1
ATOM 1305 C CA . VAL B 1 25 ? 0.858 9.359 -5.07 1 94.75 25 VAL B CA 1
ATOM 1306 C C . VAL B 1 25 ? 0.496 10.508 -6.008 1 94.75 25 VAL B C 1
ATOM 1308 O O . VAL B 1 25 ? 1.106 11.578 -5.949 1 94.75 25 VAL B O 1
ATOM 1311 N N . ARG B 1 26 ? -0.456 10.281 -6.875 1 92.75 26 ARG B N 1
ATOM 1312 C CA . ARG B 1 26 ? -0.911 11.305 -7.812 1 92.75 26 ARG B CA 1
ATOM 1313 C C . ARG B 1 26 ? -1.479 12.508 -7.074 1 92.75 26 ARG B C 1
ATOM 1315 O O . ARG B 1 26 ? -2.039 12.367 -5.984 1 92.75 26 ARG B O 1
ATOM 1322 N N . PRO B 1 27 ? -1.271 13.664 -7.723 1 93.69 27 PRO B N 1
ATOM 1323 C CA . PRO B 1 27 ? -1.724 14.898 -7.074 1 93.69 27 PRO B CA 1
ATOM 1324 C C . PRO B 1 27 ? -3.205 14.867 -6.711 1 93.69 27 PRO B C 1
ATOM 1326 O O . PRO B 1 27 ? -3.602 15.391 -5.668 1 93.69 27 PRO B O 1
ATOM 1329 N N . GLU B 1 28 ? -4.062 14.25 -7.512 1 94.31 28 GLU B N 1
ATOM 1330 C CA . GLU B 1 28 ? -5.492 14.133 -7.242 1 94.31 28 GLU B CA 1
ATOM 1331 C C . GLU B 1 28 ? -5.746 13.391 -5.938 1 94.31 28 GLU B C 1
ATOM 1333 O O . GLU B 1 28 ? -6.688 13.703 -5.207 1 94.31 28 GLU B O 1
ATOM 1338 N N . LEU B 1 29 ? -4.844 12.5 -5.613 1 96.06 29 LEU B N 1
ATOM 1339 C CA . LEU B 1 29 ? -5.027 11.672 -4.43 1 96.06 29 LEU B CA 1
ATOM 1340 C C . LEU B 1 29 ? -4.457 12.359 -3.189 1 96.06 29 LEU B C 1
ATOM 1342 O O . LEU B 1 29 ? -4.816 12.008 -2.062 1 96.06 29 LEU B O 1
ATOM 1346 N N . ARG B 1 30 ? -3.672 13.312 -3.479 1 97.38 30 ARG B N 1
ATOM 1347 C CA . ARG B 1 30 ? -3.168 14.125 -2.373 1 97.38 30 ARG B CA 1
ATOM 1348 C C . ARG B 1 30 ? -4.223 15.109 -1.894 1 97.38 30 ARG B C 1
ATOM 1350 O O . ARG B 1 30 ? -4.09 15.695 -0.815 1 97.38 30 ARG B O 1
ATOM 1357 N N . GLN B 1 31 ? -5.227 15.211 -2.664 1 97.38 31 GLN B N 1
ATOM 1358 C CA . GLN B 1 31 ? -6.355 16.047 -2.289 1 97.38 31 GLN B CA 1
ATOM 1359 C C . GLN B 1 31 ? -7.477 15.227 -1.669 1 97.38 31 GLN B C 1
ATOM 1361 O O . GLN B 1 31 ? -8.453 15.773 -1.157 1 97.38 31 GLN B O 1
ATOM 1366 N N . ASP B 1 32 ? -7.391 13.93 -1.763 1 97.25 32 ASP B N 1
ATOM 1367 C CA . ASP B 1 32 ? -8.398 13.031 -1.196 1 97.25 32 ASP B CA 1
ATOM 1368 C C . ASP B 1 32 ? -8.242 12.922 0.319 1 97.25 32 ASP B C 1
ATOM 1370 O O . ASP B 1 32 ? -7.227 12.422 0.81 1 97.25 32 ASP B O 1
ATOM 1374 N N . ARG B 1 33 ? -9.273 13.312 1.001 1 97.88 33 ARG B N 1
ATOM 1375 C CA . ARG B 1 33 ? -9.227 13.422 2.455 1 97.88 33 ARG B CA 1
ATOM 1376 C C . ARG B 1 33 ? -8.953 12.07 3.098 1 97.88 33 ARG B C 1
ATOM 1378 O O . ARG B 1 33 ? -8.203 11.977 4.074 1 97.88 33 ARG B O 1
ATOM 1385 N N . GLU B 1 34 ? -9.508 11.086 2.584 1 98 34 GLU B N 1
ATOM 1386 C CA . GLU B 1 34 ? -9.336 9.75 3.148 1 98 34 GLU B CA 1
ATOM 1387 C C . GLU B 1 34 ? -7.891 9.273 2.998 1 98 34 GLU B C 1
ATOM 1389 O O . GLU B 1 34 ? -7.316 8.711 3.932 1 98 34 GLU B O 1
ATOM 1394 N N . VAL B 1 35 ? -7.285 9.523 1.866 1 98.31 35 VAL B N 1
ATOM 1395 C CA . VAL B 1 35 ? -5.914 9.117 1.575 1 98.31 35 VAL B CA 1
ATOM 1396 C C . VAL B 1 35 ? -4.945 9.883 2.471 1 98.31 35 VAL B C 1
ATOM 1398 O O . VAL B 1 35 ? -4.047 9.297 3.07 1 98.31 35 VAL B O 1
ATOM 1401 N N . VAL B 1 36 ? -5.156 11.117 2.574 1 98.75 36 VAL B N 1
ATOM 1402 C CA . VAL B 1 36 ? -4.254 11.969 3.344 1 98.75 36 VAL B CA 1
ATOM 1403 C C . VAL B 1 36 ? -4.383 11.648 4.832 1 98.75 36 VAL B C 1
ATOM 1405 O O . VAL B 1 36 ? -3.381 11.578 5.547 1 98.75 36 VAL B O 1
ATOM 1408 N N . LEU B 1 37 ? -5.645 11.391 5.301 1 98.75 37 LEU B N 1
ATOM 1409 C CA . LEU B 1 37 ? -5.844 11.016 6.699 1 98.75 37 LEU B CA 1
ATOM 1410 C C . LEU B 1 37 ? -5.105 9.727 7.027 1 98.75 37 LEU B C 1
ATOM 1412 O O . LEU B 1 37 ? -4.48 9.609 8.086 1 98.75 37 LEU B O 1
ATOM 1416 N N . ALA B 1 38 ? -5.156 8.812 6.16 1 98.19 38 ALA B N 1
ATOM 1417 C CA . ALA B 1 38 ? -4.473 7.547 6.387 1 98.19 38 ALA B CA 1
ATOM 1418 C C . ALA B 1 38 ? -2.963 7.742 6.465 1 98.19 38 ALA B C 1
ATOM 1420 O O . ALA B 1 38 ? -2.293 7.137 7.305 1 98.19 38 ALA B O 1
ATOM 1421 N N . ALA B 1 39 ? -2.436 8.508 5.582 1 98.38 39 ALA B N 1
ATOM 1422 C CA . ALA B 1 39 ? -0.997 8.758 5.527 1 98.38 39 ALA B CA 1
ATOM 1423 C C . ALA B 1 39 ? -0.508 9.438 6.805 1 98.38 39 ALA B C 1
ATOM 1425 O O . ALA B 1 39 ? 0.489 9.016 7.398 1 98.38 39 ALA B O 1
ATOM 1426 N N . VAL B 1 40 ? -1.208 10.453 7.285 1 98.38 40 VAL B N 1
ATOM 1427 C CA . VAL B 1 40 ? -0.728 11.266 8.398 1 98.38 40 VAL B CA 1
ATOM 1428 C C . VAL B 1 40 ? -0.906 10.5 9.711 1 98.38 40 VAL B C 1
ATOM 1430 O O . VAL B 1 40 ? -0.15 10.711 10.664 1 98.38 40 VAL B O 1
ATOM 1433 N N . ARG B 1 41 ? -1.89 9.594 9.75 1 98 41 ARG B N 1
ATOM 1434 C CA . ARG B 1 41 ? -2.043 8.758 10.93 1 98 41 ARG B CA 1
ATOM 1435 C C . ARG B 1 41 ? -0.875 7.785 11.07 1 98 41 ARG B C 1
ATOM 1437 O O . ARG B 1 41 ? -0.47 7.445 12.18 1 98 41 ARG B O 1
ATOM 1444 N N . GLN B 1 42 ? -0.328 7.465 9.977 1 96.38 42 GLN B N 1
ATOM 1445 C CA . GLN B 1 42 ? 0.826 6.574 10.008 1 96.38 42 GLN B CA 1
ATOM 1446 C C . GLN B 1 42 ? 2.105 7.34 10.336 1 96.38 42 GLN B C 1
ATOM 1448 O O . GLN B 1 42 ? 2.945 6.855 11.102 1 96.38 42 GLN B O 1
ATOM 1453 N N . ARG B 1 43 ? 2.275 8.43 9.688 1 96.94 43 ARG B N 1
ATOM 1454 C CA . ARG B 1 43 ? 3.404 9.32 9.938 1 96.94 43 ARG B CA 1
ATOM 1455 C C . ARG B 1 43 ? 2.982 10.781 9.836 1 96.94 43 ARG B C 1
ATOM 1457 O O . ARG B 1 43 ? 2.633 11.258 8.758 1 96.94 43 ARG B O 1
ATOM 1464 N N . GLY B 1 44 ? 3.133 11.453 10.938 1 97.19 44 GLY B N 1
ATOM 1465 C CA . GLY B 1 44 ? 2.672 12.836 11 1 97.19 44 GLY B CA 1
ATOM 1466 C C . GLY B 1 44 ? 3.301 13.719 9.945 1 97.19 44 GLY B C 1
ATOM 1467 O O . GLY B 1 44 ? 2.627 14.57 9.359 1 97.19 44 GLY B O 1
ATOM 1468 N N . ARG B 1 45 ? 4.531 13.469 9.664 1 95.81 45 ARG B N 1
ATOM 1469 C CA . ARG B 1 45 ? 5.281 14.305 8.734 1 95.81 45 ARG B CA 1
ATOM 1470 C C . ARG B 1 45 ? 4.738 14.164 7.316 1 95.81 45 ARG B C 1
ATOM 1472 O O . ARG B 1 45 ? 5.02 15 6.453 1 95.81 45 ARG B O 1
ATOM 1479 N N . ALA B 1 46 ? 3.949 13.242 7.047 1 98 46 ALA B N 1
ATOM 1480 C CA . ALA B 1 46 ? 3.365 13.07 5.719 1 98 46 ALA B CA 1
ATOM 1481 C C . ALA B 1 46 ? 2.508 14.273 5.332 1 98 46 ALA B C 1
ATOM 1483 O O . ALA B 1 46 ? 2.213 14.477 4.152 1 98 46 ALA B O 1
ATOM 1484 N N . LEU B 1 47 ? 2.131 15.055 6.293 1 98.38 47 LEU B N 1
ATOM 1485 C CA . LEU B 1 47 ? 1.338 16.25 6.055 1 98.38 47 LEU B CA 1
ATOM 1486 C C . LEU B 1 47 ? 2.031 17.172 5.055 1 98.38 47 LEU B C 1
ATOM 1488 O O . LEU B 1 47 ? 1.369 17.922 4.328 1 98.38 47 LEU B O 1
ATOM 1492 N N . GLU B 1 48 ? 3.301 17.094 5.02 1 97.56 48 GLU B N 1
ATOM 1493 C CA . GLU B 1 48 ? 4.09 17.922 4.109 1 97.56 48 GLU B CA 1
ATOM 1494 C C . GLU B 1 48 ? 3.668 17.703 2.66 1 97.56 48 GLU B C 1
ATOM 1496 O O . GLU B 1 48 ? 3.76 18.625 1.84 1 97.56 48 GLU B O 1
ATOM 1501 N N . PHE B 1 49 ? 3.201 16.594 2.352 1 97.75 49 PHE B N 1
ATOM 1502 C CA . PHE B 1 49 ? 2.924 16.25 0.964 1 97.75 49 PHE B CA 1
ATOM 1503 C C . PHE B 1 49 ? 1.436 16.359 0.663 1 97.75 49 PHE B C 1
ATOM 1505 O O . PHE B 1 49 ? 1.01 16.172 -0.478 1 97.75 49 PHE B O 1
ATOM 1512 N N . ALA B 1 50 ? 0.616 16.641 1.625 1 98.06 50 ALA B N 1
ATOM 1513 C CA . ALA B 1 50 ? -0.817 16.828 1.424 1 98.06 50 ALA B CA 1
ATOM 1514 C C . ALA B 1 50 ? -1.096 18.109 0.648 1 98.06 50 ALA B C 1
ATOM 1516 O O . ALA B 1 50 ? -0.278 19.047 0.65 1 98.06 50 ALA B O 1
ATOM 1517 N N . ALA B 1 51 ? -2.213 18.125 -0.084 1 97.56 51 ALA B N 1
ATOM 1518 C CA . ALA B 1 51 ? -2.641 19.344 -0.766 1 97.56 51 ALA B CA 1
ATOM 1519 C C . ALA B 1 51 ? -2.875 20.469 0.23 1 97.56 51 ALA B C 1
ATOM 1521 O O . ALA B 1 51 ? -3.199 20.219 1.394 1 97.56 51 ALA B O 1
ATOM 1522 N N . GLU B 1 52 ? -2.768 21.641 -0.275 1 95.88 52 GLU B N 1
ATOM 1523 C CA . GLU B 1 52 ? -2.855 22.828 0.565 1 95.88 52 GLU B CA 1
ATOM 1524 C C . GLU B 1 52 ? -4.191 22.891 1.301 1 95.88 52 GLU B C 1
ATOM 1526 O O . GLU B 1 52 ? -4.25 23.297 2.461 1 95.88 52 GLU B O 1
ATOM 1531 N N . CYS B 1 53 ? -5.238 22.578 0.643 1 95.56 53 CYS B N 1
ATOM 1532 C CA . CYS B 1 53 ? -6.566 22.641 1.245 1 95.56 53 CYS B CA 1
ATOM 1533 C C . CYS B 1 53 ? -6.66 21.719 2.455 1 95.56 53 CYS B C 1
ATOM 1535 O O . CYS B 1 53 ? -7.359 22.031 3.422 1 95.56 53 CYS B O 1
ATOM 1537 N N . LEU B 1 54 ? -5.863 20.672 2.541 1 97.94 54 LEU B N 1
ATOM 1538 C CA . LEU B 1 54 ? -5.941 19.703 3.625 1 97.94 54 LEU B CA 1
ATOM 1539 C C . LEU B 1 54 ? -4.953 20.047 4.734 1 97.94 54 LEU B C 1
ATOM 1541 O O . LEU B 1 54 ? -5.102 19.578 5.871 1 97.94 54 LEU B O 1
ATOM 1545 N N . ARG B 1 55 ? -4.023 20.859 4.402 1 97.75 55 ARG B N 1
ATOM 1546 C CA . ARG B 1 55 ? -3.092 21.359 5.414 1 97.75 55 ARG B CA 1
ATOM 1547 C C . ARG B 1 55 ? -3.748 22.406 6.297 1 97.75 55 ARG B C 1
ATOM 1549 O O . ARG B 1 55 ? -3.213 22.766 7.352 1 97.75 55 ARG B O 1
ATOM 1556 N N . GLY B 1 56 ? -4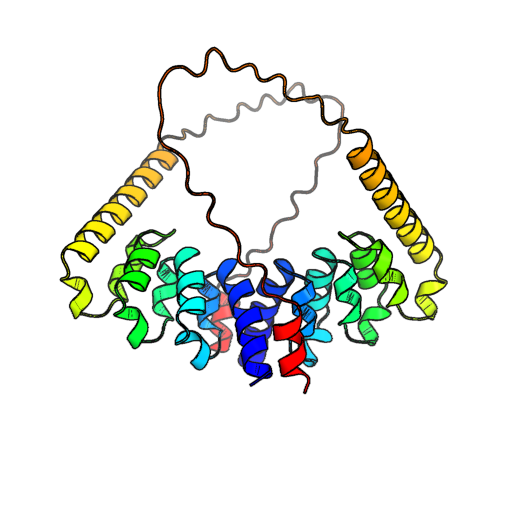.93 22.812 5.898 1 96.69 56 GLY B N 1
ATOM 1557 C CA . GLY B 1 56 ? -5.711 23.75 6.699 1 96.69 56 GLY B CA 1
ATOM 1558 C C . GLY B 1 56 ? -6.918 23.094 7.355 1 96.69 56 GLY B C 1
ATOM 1559 O O . GLY B 1 56 ? -7.707 23.766 8.023 1 96.69 56 GLY B O 1
ATOM 1560 N N . ASP B 1 57 ? -7.105 21.828 7.172 1 96.94 57 ASP B N 1
ATOM 1561 C CA . ASP B 1 57 ? -8.211 21.078 7.754 1 96.94 57 ASP B CA 1
ATOM 1562 C C . ASP B 1 57 ? -7.898 20.656 9.188 1 96.94 57 ASP B C 1
ATOM 1564 O O . ASP B 1 57 ? -6.949 19.906 9.422 1 96.94 57 ASP B O 1
ATOM 1568 N N . HIS B 1 58 ? -8.82 21.031 10.125 1 96.5 58 HIS B N 1
ATOM 1569 C CA . HIS B 1 58 ? -8.562 20.828 11.547 1 96.5 58 HIS B CA 1
ATOM 1570 C C . HIS B 1 58 ? -8.375 19.359 11.867 1 96.5 58 HIS B C 1
ATOM 1572 O O . HIS B 1 58 ? -7.441 18.984 12.586 1 96.5 58 HIS B O 1
ATOM 1578 N N . GLU B 1 59 ? -9.211 18.609 11.344 1 97.38 59 GLU B N 1
ATOM 1579 C CA . GLU B 1 59 ? -9.164 17.188 11.664 1 97.38 59 GLU B CA 1
ATOM 1580 C C . GLU B 1 59 ? -7.895 16.547 11.117 1 97.38 59 GLU B C 1
ATOM 1582 O O . GLU B 1 59 ? -7.27 15.727 11.797 1 97.38 59 GLU B O 1
ATOM 1587 N N . VAL B 1 60 ? -7.449 16.891 9.945 1 98.38 60 VAL B N 1
ATOM 1588 C CA . VAL B 1 60 ? -6.254 16.344 9.312 1 98.38 60 VAL B CA 1
ATOM 1589 C C . VAL B 1 60 ? -5.016 16.766 10.094 1 98.38 60 VAL B C 1
ATOM 1591 O O . VAL B 1 60 ? -4.129 15.945 10.359 1 98.38 60 VAL B O 1
ATOM 1594 N N . VAL B 1 61 ? -4.961 17.938 10.516 1 98.12 61 VAL B N 1
ATOM 1595 C CA . VAL B 1 61 ? -3.797 18.484 11.203 1 98.12 61 VAL B CA 1
ATOM 1596 C C . VAL B 1 61 ? -3.697 17.875 12.602 1 98.12 61 VAL B C 1
ATOM 1598 O O . VAL B 1 61 ? -2.607 17.5 13.047 1 98.12 61 VAL B O 1
ATOM 1601 N N . ILE B 1 62 ? -4.84 17.719 13.273 1 97.94 62 ILE B N 1
ATOM 1602 C CA . ILE B 1 62 ? -4.828 17.109 14.602 1 97.94 62 ILE B CA 1
ATOM 1603 C C . ILE B 1 62 ? -4.355 15.656 14.5 1 97.94 62 ILE B C 1
ATOM 1605 O O . ILE B 1 62 ? -3.562 15.195 15.32 1 97.94 62 ILE B O 1
ATOM 1609 N N . ALA B 1 63 ? -4.828 15 13.523 1 98.06 63 ALA B N 1
ATOM 1610 C CA . ALA B 1 63 ? -4.402 13.625 13.305 1 98.06 63 ALA B CA 1
ATOM 1611 C C . ALA B 1 63 ? -2.896 13.539 13.078 1 98.06 63 ALA B C 1
ATOM 1613 O O . ALA B 1 63 ? -2.23 12.641 13.602 1 98.06 63 ALA B O 1
ATOM 1614 N N . ALA B 1 64 ? -2.365 14.414 12.289 1 98.12 64 ALA B N 1
ATOM 1615 C CA . ALA B 1 64 ? -0.936 14.438 11.992 1 98.12 64 ALA B CA 1
ATOM 1616 C C . ALA B 1 64 ? -0.121 14.695 13.258 1 98.12 64 ALA B C 1
ATOM 1618 O O . ALA B 1 64 ? 0.878 14.016 13.508 1 98.12 64 ALA B O 1
ATOM 1619 N N . LEU B 1 65 ? -0.567 15.656 14.047 1 97.06 65 LEU B N 1
ATOM 1620 C CA . LEU B 1 65 ? 0.145 16.047 15.258 1 97.06 65 LEU B CA 1
ATOM 1621 C C . LEU B 1 65 ? 0.126 14.922 16.281 1 97.06 65 LEU B C 1
ATOM 1623 O O . LEU B 1 65 ? 1.073 14.766 17.062 1 97.06 65 LEU B O 1
ATOM 1627 N N . SER B 1 66 ? -0.925 14.148 16.219 1 96.19 66 SER B N 1
ATOM 1628 C CA . SER B 1 66 ? -1.111 13.086 17.219 1 96.19 66 SER B CA 1
ATOM 1629 C C . SER B 1 66 ? -0.401 11.805 16.797 1 96.19 66 SER B C 1
ATOM 1631 O O . SER B 1 66 ? -0.307 10.859 17.578 1 96.19 66 SER B O 1
ATOM 1633 N N . ALA B 1 67 ? 0.203 11.797 15.633 1 96.25 67 ALA B N 1
ATOM 1634 C CA . ALA B 1 67 ? 0.816 10.594 15.086 1 96.25 67 ALA B CA 1
ATOM 1635 C C . ALA B 1 67 ? 2.311 10.547 15.391 1 96.25 67 ALA B C 1
ATOM 1637 O O . ALA B 1 67 ? 2.859 11.492 15.969 1 96.25 67 ALA B O 1
ATOM 1638 N N . GLN B 1 68 ? 2.844 9.398 15.008 1 91.94 68 GLN B N 1
ATOM 1639 C CA . GLN B 1 68 ? 4.293 9.266 15.125 1 91.94 68 GLN B CA 1
ATOM 1640 C C . GLN B 1 68 ? 5.012 10.344 14.32 1 91.94 68 GLN B C 1
ATOM 1642 O O . GLN B 1 68 ? 4.68 10.586 13.156 1 91.94 68 GLN B O 1
ATOM 1647 N N . GLY B 1 69 ? 5.938 11.039 14.992 1 89.88 69 GLY B N 1
ATOM 1648 C CA . GLY B 1 69 ? 6.691 12.078 14.312 1 89.88 69 GLY B CA 1
ATOM 1649 C C . GLY B 1 69 ? 5.887 13.344 14.086 1 89.88 69 GLY B C 1
ATOM 1650 O O . GLY B 1 69 ? 6.262 14.188 13.258 1 89.88 69 GLY B O 1
ATOM 1651 N N . GLY B 1 70 ? 4.879 13.445 14.75 1 92.81 70 GLY B N 1
ATOM 1652 C CA . GLY B 1 70 ? 3.922 14.516 14.547 1 92.81 70 GLY B CA 1
ATOM 1653 C C . GLY B 1 70 ? 4.449 15.875 14.969 1 92.81 70 GLY B C 1
ATOM 1654 O O . GLY B 1 70 ? 3.961 16.906 14.508 1 92.81 70 GLY B O 1
ATOM 1655 N N . HIS B 1 71 ? 5.422 15.914 15.797 1 88.69 71 HIS B N 1
ATOM 1656 C CA . HIS B 1 71 ? 5.93 17.172 16.328 1 88.69 71 HIS B CA 1
ATOM 1657 C C . HIS B 1 71 ? 6.41 18.094 15.195 1 88.69 71 HIS B C 1
ATOM 1659 O O . HIS B 1 71 ? 6.43 19.312 15.344 1 88.69 71 HIS B O 1
ATOM 1665 N N . ARG B 1 72 ? 6.691 17.5 14.055 1 89.5 72 ARG B N 1
ATOM 1666 C CA . ARG B 1 72 ? 7.191 18.297 12.93 1 89.5 72 ARG B CA 1
ATOM 1667 C C . ARG B 1 72 ? 6.059 18.688 11.984 1 89.5 72 ARG B C 1
ATOM 1669 O O . ARG B 1 72 ? 6.246 19.5 11.086 1 89.5 72 ARG B O 1
ATOM 1676 N N . ALA B 1 73 ? 4.934 18.219 12.266 1 95.56 73 ALA B N 1
ATOM 1677 C CA . ALA B 1 73 ? 3.818 18.391 11.336 1 95.56 73 ALA B CA 1
ATOM 1678 C C . ALA B 1 73 ? 3.283 19.812 11.375 1 95.56 73 ALA B C 1
ATOM 1680 O O . ALA B 1 73 ? 2.756 20.312 10.383 1 95.56 73 ALA B O 1
ATOM 1681 N N . LEU B 1 74 ? 3.449 20.5 12.477 1 94.12 74 LEU B N 1
ATOM 1682 C CA . LEU B 1 74 ? 2.91 21.844 12.648 1 94.12 74 LEU B CA 1
ATOM 1683 C C . LEU B 1 74 ? 3.488 22.797 11.609 1 94.12 74 LEU B C 1
ATOM 1685 O O . LEU B 1 74 ? 2.791 23.703 11.141 1 94.12 74 LEU B O 1
ATOM 1689 N N . SER B 1 75 ? 4.699 22.625 11.258 1 93.81 75 SER B N 1
ATOM 1690 C CA . SER B 1 75 ? 5.383 23.531 10.336 1 93.81 75 SER B CA 1
ATOM 1691 C C . SER B 1 75 ? 4.766 23.469 8.945 1 93.81 75 SER B C 1
ATOM 1693 O O . SER B 1 75 ? 4.949 24.375 8.133 1 93.81 75 SER B O 1
ATOM 1695 N N . PHE B 1 76 ? 4.004 22.5 8.656 1 96.19 76 PHE B N 1
ATOM 1696 C CA . PHE B 1 76 ? 3.447 22.312 7.324 1 96.19 76 PHE B CA 1
ATOM 1697 C C . PHE B 1 76 ? 1.984 22.734 7.285 1 96.19 76 PHE B C 1
ATOM 1699 O O . PHE B 1 76 ? 1.341 22.672 6.238 1 96.19 76 PHE B O 1
ATOM 1706 N N . THR B 1 77 ? 1.424 23.141 8.352 1 96 77 THR B N 1
ATOM 1707 C CA . THR B 1 77 ? 0.025 23.547 8.438 1 96 77 THR B CA 1
ATOM 1708 C C . THR B 1 77 ? -0.167 24.953 7.883 1 96 77 THR B C 1
ATOM 1710 O O . THR B 1 77 ? 0.805 25.688 7.68 1 96 77 THR B O 1
ATOM 1713 N N . SER B 1 78 ? -1.448 25.281 7.543 1 94.19 78 SER B N 1
ATOM 1714 C CA . SER B 1 78 ? -1.777 26.641 7.105 1 94.19 78 SER B CA 1
ATOM 1715 C C . SER B 1 78 ? -1.489 27.656 8.203 1 94.19 78 SER B C 1
ATOM 1717 O O . SER B 1 78 ? -1.552 27.344 9.391 1 94.19 78 SER B O 1
ATOM 1719 N N . PRO B 1 79 ? -1.187 28.859 7.777 1 92.31 79 PRO B N 1
ATOM 1720 C CA . PRO B 1 79 ? -0.892 29.906 8.758 1 92.31 79 PRO B CA 1
ATOM 1721 C C . PRO B 1 79 ? -2.033 30.125 9.75 1 92.31 79 PRO B C 1
ATOM 1723 O O . PRO B 1 79 ? -1.788 30.375 10.93 1 92.31 79 PRO B O 1
ATOM 1726 N N . GLN B 1 80 ? -3.205 30.031 9.344 1 92.06 80 GLN B N 1
ATOM 1727 C CA . GLN B 1 80 ? -4.363 30.219 10.211 1 92.06 80 GLN B CA 1
ATOM 1728 C C . GLN B 1 80 ? -4.395 29.172 11.32 1 92.06 80 GLN B C 1
ATOM 1730 O O . GLN B 1 80 ? -4.727 29.484 12.469 1 92.06 80 GLN B O 1
ATOM 1735 N N . LEU B 1 81 ? -3.943 27.938 11.055 1 95.06 81 LEU B N 1
ATOM 1736 C CA . LEU B 1 81 ? -4.023 26.859 12.023 1 95.06 81 LEU B CA 1
ATOM 1737 C C . LEU B 1 81 ? -2.865 26.922 13.016 1 95.06 81 LEU B C 1
ATOM 1739 O O . LEU B 1 81 ? -2.957 26.406 14.125 1 95.06 81 LEU B O 1
ATOM 1743 N N . GLN B 1 82 ? -1.877 27.609 12.633 1 92.62 82 GLN B N 1
ATOM 1744 C CA . GLN B 1 82 ? -0.718 27.734 13.516 1 92.62 82 GLN B CA 1
ATOM 1745 C C . GLN B 1 82 ? -1.039 28.578 14.742 1 92.62 82 GLN B C 1
ATOM 1747 O O . GLN B 1 82 ? -0.371 28.469 15.766 1 92.62 82 GLN B O 1
ATOM 1752 N N . THR B 1 83 ? -2.08 29.359 14.672 1 91.38 83 THR B N 1
ATOM 1753 C CA . THR B 1 83 ? -2.436 30.219 15.789 1 91.38 83 THR B CA 1
ATOM 1754 C C . THR B 1 83 ? -3.676 29.703 16.5 1 91.38 83 THR B C 1
ATOM 1756 O O . THR B 1 83 ? -4.137 30.297 17.484 1 91.38 83 THR B O 1
ATOM 1759 N N . ASP B 1 84 ? -4.211 28.672 15.992 1 93.94 84 ASP B N 1
ATOM 1760 C CA . ASP B 1 84 ? -5.387 28.062 16.609 1 93.94 84 ASP B CA 1
ATOM 1761 C C . ASP B 1 84 ? -5.031 27.406 17.938 1 93.94 84 ASP B C 1
ATOM 1763 O O . ASP B 1 84 ? -4.09 26.609 18.016 1 93.94 84 ASP B O 1
ATOM 1767 N N . LEU B 1 85 ? -5.848 27.75 18.984 1 93.88 85 LEU B N 1
ATOM 1768 C CA . LEU B 1 85 ? -5.5 27.328 20.344 1 93.88 85 LEU B CA 1
ATOM 1769 C C . LEU B 1 85 ? -5.551 25.812 20.484 1 93.88 85 LEU B C 1
ATOM 1771 O O . LEU B 1 85 ? -4.723 25.219 21.172 1 93.88 85 LEU B O 1
ATOM 1775 N N . ARG B 1 86 ? -6.52 25.234 19.922 1 94.94 86 ARG B N 1
ATOM 1776 C CA . ARG B 1 86 ? -6.648 23.781 19.984 1 94.94 86 ARG B CA 1
ATOM 1777 C C . ARG B 1 86 ? -5.469 23.094 19.312 1 94.94 86 ARG B C 1
ATOM 1779 O O . ARG B 1 86 ? -4.938 22.109 19.828 1 94.94 86 ARG B O 1
ATOM 1786 N N . ILE B 1 87 ? -5.047 23.562 18.203 1 96.19 87 ILE B N 1
ATOM 1787 C CA . ILE B 1 87 ? -3.922 23.016 17.453 1 96.19 87 ILE B CA 1
ATOM 1788 C C . ILE B 1 87 ? -2.631 23.203 18.234 1 96.19 87 ILE B C 1
ATOM 1790 O O . ILE B 1 87 ? -1.809 22.281 18.328 1 96.19 87 ILE B O 1
ATOM 1794 N N . GLN B 1 88 ? -2.432 24.391 18.781 1 94.56 88 GLN B N 1
ATOM 1795 C CA . GLN B 1 88 ? -1.249 24.672 19.578 1 94.56 88 GLN B CA 1
ATOM 1796 C C . GLN B 1 88 ? -1.177 23.75 20.797 1 94.56 88 GLN B C 1
ATOM 1798 O O . GLN B 1 88 ? -0.101 23.266 21.156 1 94.56 88 GLN B O 1
ATOM 1803 N N . ALA B 1 89 ? -2.314 23.516 21.422 1 94.88 89 ALA B N 1
ATOM 1804 C CA . ALA B 1 89 ? -2.344 22.609 22.562 1 94.88 89 ALA B CA 1
ATOM 1805 C C . ALA B 1 89 ? -1.94 21.188 22.156 1 94.88 89 ALA B C 1
ATOM 1807 O O . ALA B 1 89 ? -1.178 20.531 22.859 1 94.88 89 ALA B O 1
ATOM 1808 N N . THR B 1 90 ? -2.475 20.781 21.062 1 95.38 90 THR B N 1
ATOM 1809 C CA . THR B 1 90 ? -2.15 19.438 20.562 1 95.38 90 THR B CA 1
ATOM 1810 C C . THR B 1 90 ? -0.667 19.344 20.219 1 95.38 90 THR B C 1
ATOM 1812 O O . THR B 1 90 ? -0.033 18.312 20.484 1 95.38 90 THR B O 1
ATOM 1815 N N . ALA B 1 91 ? -0.117 20.297 19.578 1 93.88 91 ALA B N 1
ATOM 1816 C CA . ALA B 1 91 ? 1.302 20.328 19.234 1 93.88 91 ALA B CA 1
ATOM 1817 C C . ALA B 1 91 ? 2.176 20.25 20.484 1 93.88 91 ALA B C 1
ATOM 1819 O O . ALA B 1 91 ? 3.217 19.578 20.484 1 93.88 91 ALA B O 1
ATOM 1820 N N . GLN B 1 92 ? 1.846 20.953 21.516 1 92.75 92 GLN B N 1
ATOM 1821 C CA . GLN B 1 92 ? 2.59 20.922 22.766 1 92.75 92 GLN B CA 1
ATOM 1822 C C . GLN B 1 92 ? 2.586 19.516 23.375 1 92.75 92 GLN B C 1
ATOM 1824 O O . GLN B 1 92 ? 3.605 19.062 23.891 1 92.75 92 GLN B O 1
ATOM 1829 N N . GLU B 1 93 ? 1.457 18.922 23.297 1 92.94 93 GLU B N 1
ATOM 1830 C CA . GLU B 1 93 ? 1.367 17.547 23.781 1 92.94 93 GLU B CA 1
ATOM 1831 C C . GLU B 1 93 ? 2.277 16.609 22.984 1 92.94 93 GLU B C 1
ATOM 1833 O O . GLU B 1 93 ? 2.91 15.719 23.547 1 92.94 93 GLU B O 1
ATOM 1838 N N . ALA B 1 94 ? 2.279 16.812 21.672 1 91.81 94 ALA B N 1
ATOM 1839 C CA . ALA B 1 94 ? 3.131 16 20.812 1 91.81 94 ALA B CA 1
ATOM 1840 C C . ALA B 1 94 ? 4.602 16.172 21.172 1 91.81 94 ALA B C 1
ATOM 1842 O O . ALA B 1 94 ? 5.367 15.203 21.156 1 91.81 94 ALA B O 1
ATOM 1843 N N . ASN B 1 95 ? 5.059 17.344 21.422 1 88 95 ASN B N 1
ATOM 1844 C CA . ASN B 1 95 ? 6.43 17.641 21.828 1 88 95 ASN B CA 1
ATOM 1845 C C . ASN B 1 95 ? 6.77 16.984 23.172 1 88 95 ASN B C 1
ATOM 1847 O O . ASN B 1 95 ? 7.879 16.484 23.359 1 88 95 ASN B O 1
ATOM 1851 N N . ALA B 1 96 ? 5.867 16.953 24.047 1 87 96 ALA B N 1
ATOM 1852 C CA . ALA B 1 96 ? 6.078 16.344 25.359 1 87 96 ALA B CA 1
ATOM 1853 C C . ALA B 1 96 ? 6.277 14.844 25.25 1 87 96 ALA B C 1
ATOM 1855 O O . ALA B 1 96 ? 7.098 14.266 25.969 1 87 96 ALA B O 1
ATOM 1856 N N . ARG B 1 97 ? 5.574 14.312 24.359 1 84.31 97 ARG B N 1
ATOM 1857 C CA . ARG B 1 97 ? 5.695 12.875 24.141 1 84.31 97 ARG B CA 1
ATOM 1858 C C . ARG B 1 97 ? 7.078 12.516 23.594 1 84.31 97 ARG B C 1
ATOM 1860 O O . ARG B 1 97 ? 7.602 11.438 23.891 1 84.31 97 ARG B O 1
ATOM 1867 N N . ARG B 1 98 ? 7.605 13.328 22.703 1 81.88 98 ARG B N 1
ATOM 1868 C CA . ARG B 1 98 ? 8.945 13.102 22.172 1 81.88 98 ARG B CA 1
ATOM 1869 C C . ARG B 1 98 ? 9.992 13.156 23.281 1 81.88 98 ARG B C 1
ATOM 1871 O O . ARG B 1 98 ? 10.914 12.344 23.312 1 81.88 98 ARG B O 1
ATOM 1878 N N . GLY B 1 99 ? 9.977 14.18 23.984 1 74.69 99 GLY B N 1
ATOM 1879 C CA . GLY B 1 99 ? 10.906 14.328 25.094 1 74.69 99 GLY B CA 1
ATOM 1880 C C . GLY B 1 99 ? 10.906 13.148 26.047 1 74.69 99 GLY B C 1
ATOM 1881 O O . GLY B 1 99 ? 11.961 12.695 26.484 1 74.69 99 GLY B O 1
ATOM 1882 N N . ASN B 1 100 ? 9.859 12.656 26.297 1 69.06 100 ASN B N 1
ATOM 1883 C CA . ASN B 1 100 ? 9.758 11.516 27.203 1 69.06 100 ASN B CA 1
ATOM 1884 C C . ASN B 1 100 ? 10.352 10.258 26.578 1 69.06 100 ASN B C 1
ATOM 1886 O O . ASN B 1 100 ? 10.961 9.445 27.281 1 69.06 100 ASN B O 1
ATOM 1890 N N . ARG B 1 101 ? 10.273 10.227 25.266 1 60.38 101 ARG B N 1
ATOM 1891 C CA . ARG B 1 101 ? 10.852 9.062 24.594 1 60.38 101 ARG B CA 1
ATOM 1892 C C . ARG B 1 101 ? 12.375 9.117 24.625 1 60.38 101 ARG B C 1
ATOM 1894 O O . ARG B 1 101 ? 13.039 8.086 24.734 1 60.38 101 ARG B O 1
ATOM 1901 N N . SER B 1 102 ? 12.969 10.164 24.375 1 56.66 102 SER B N 1
ATOM 1902 C CA . SER B 1 102 ? 14.414 10.328 24.453 1 56.66 102 SER B CA 1
ATOM 1903 C C . SER B 1 102 ? 14.93 10.008 25.859 1 56.66 102 SER B C 1
ATOM 1905 O O . SER B 1 102 ? 16.016 9.438 26.016 1 56.66 102 SER B O 1
ATOM 1907 N N . LEU B 1 103 ? 14.289 10.406 26.781 1 55.41 103 LEU B N 1
ATOM 1908 C CA . LEU B 1 103 ? 14.695 10.117 28.156 1 55.41 103 LEU B CA 1
ATOM 1909 C C . LEU B 1 103 ? 14.578 8.625 28.453 1 55.41 103 LEU B C 1
ATOM 1911 O O . LEU B 1 103 ? 15.398 8.07 29.188 1 55.41 103 LEU B O 1
ATOM 1915 N N . GLU B 1 104 ? 13.68 8.117 27.922 1 52.06 104 GLU B N 1
ATOM 1916 C CA . GLU B 1 104 ? 13.531 6.688 28.156 1 52.06 104 GLU B CA 1
ATOM 1917 C C . GLU B 1 104 ? 14.641 5.895 27.453 1 52.06 104 GLU B C 1
ATOM 1919 O O . GLU B 1 104 ? 15.117 4.895 28 1 52.06 104 GLU B O 1
ATOM 1924 N N . VAL B 1 105 ? 15.219 6.348 26.281 1 49.81 105 VAL B N 1
ATOM 1925 C CA . VAL B 1 105 ? 16.281 5.629 25.594 1 49.81 105 VAL B CA 1
ATOM 1926 C C . VAL B 1 105 ? 17.609 5.848 26.328 1 49.81 105 VAL B C 1
ATOM 1928 O O . VAL B 1 105 ? 18.438 4.941 26.391 1 49.81 105 VAL B O 1
ATOM 1931 N N . SER B 1 106 ? 18.031 6.941 26.828 1 46.12 106 SER B N 1
ATOM 1932 C CA . SER B 1 106 ? 19.281 7.191 27.547 1 46.12 106 SER B CA 1
ATOM 1933 C C . SER B 1 106 ? 19.344 6.379 28.844 1 46.12 106 SER B C 1
ATOM 1935 O O . SER B 1 106 ? 20.422 6.012 29.297 1 46.12 106 SER B O 1
ATOM 1937 N N . SER B 1 107 ? 18.438 6.203 29.5 1 42.56 107 SER B N 1
ATOM 1938 C CA . SER B 1 107 ? 18.547 5.504 30.781 1 42.56 107 SER B CA 1
ATOM 1939 C C . SER B 1 107 ? 18.734 4.004 30.578 1 42.56 107 SER B C 1
ATOM 1941 O O . SER B 1 107 ? 18.906 3.256 31.531 1 42.56 107 SER B O 1
ATOM 1943 N N . GLN B 1 108 ? 18.797 3.619 29.281 1 40.91 108 GLN B N 1
ATOM 1944 C CA . GLN B 1 108 ? 19.156 2.205 29.188 1 40.91 108 GLN B CA 1
ATOM 1945 C C . GLN B 1 108 ? 20.672 2.016 29.203 1 40.91 108 GLN B C 1
ATOM 1947 O O . GLN B 1 108 ? 21.359 2.416 28.266 1 40.91 108 GLN B O 1
ATOM 1952 N N . ASP B 1 109 ? 21.453 2.102 30.297 1 37.72 109 ASP B N 1
ATOM 1953 C CA . ASP B 1 109 ? 22.828 1.702 30.531 1 37.72 109 ASP B CA 1
ATOM 1954 C C . ASP B 1 109 ? 23.141 0.376 29.844 1 37.72 109 ASP B C 1
ATOM 1956 O O . ASP B 1 109 ? 22.469 -0.629 30.078 1 37.72 109 ASP B O 1
ATOM 1960 N N . PRO B 1 110 ? 23.859 0.532 28.688 1 37.69 110 PRO B N 1
ATOM 1961 C CA . PRO B 1 110 ? 24.281 -0.777 28.188 1 37.69 110 PRO B CA 1
ATOM 1962 C C . PRO B 1 110 ? 25.109 -1.56 29.203 1 37.69 110 PRO B C 1
ATOM 1964 O O . PRO B 1 110 ? 26.203 -1.126 29.578 1 37.69 110 PRO B O 1
ATOM 1967 N N . ALA B 1 111 ? 24.719 -2.174 30.109 1 34.31 111 ALA B N 1
ATOM 1968 C CA . ALA B 1 111 ? 25.469 -3.133 30.906 1 34.31 111 ALA B CA 1
ATOM 1969 C C . ALA B 1 111 ? 26.406 -3.955 30.031 1 34.31 111 ALA B C 1
ATOM 1971 O O . ALA B 1 111 ? 26.047 -4.336 28.906 1 34.31 111 ALA B O 1
ATOM 1972 N N . GLU B 1 112 ? 27.875 -3.828 30.203 1 32.47 112 GLU B N 1
ATOM 1973 C CA . GLU B 1 112 ? 28.984 -4.582 29.609 1 32.47 112 GLU B CA 1
ATOM 1974 C C . GLU B 1 112 ? 28.641 -6.066 29.5 1 32.47 112 GLU B C 1
ATOM 1976 O O . GLU B 1 112 ? 28.266 -6.699 30.484 1 32.47 112 GLU B O 1
ATOM 1981 N N . PRO B 1 113 ? 28.344 -6.395 28.312 1 31.95 113 PRO B N 1
ATOM 1982 C CA . PRO B 1 113 ? 28.156 -7.844 28.25 1 31.95 113 PRO B CA 1
ATOM 1983 C C . PRO B 1 113 ? 29.359 -8.617 28.766 1 31.95 113 PRO B C 1
ATOM 1985 O O . PRO B 1 113 ? 30.484 -8.398 28.297 1 31.95 113 PRO B O 1
ATOM 1988 N N . THR B 1 114 ? 29.625 -8.75 29.984 1 28.89 114 THR B N 1
ATOM 1989 C CA . THR B 1 114 ? 30.578 -9.75 30.453 1 28.89 114 THR B CA 1
ATOM 1990 C C . THR B 1 114 ? 30.516 -11.008 29.609 1 28.89 114 THR B C 1
ATOM 1992 O O . THR B 1 114 ? 29.422 -11.484 29.281 1 28.89 114 THR B O 1
ATOM 1995 N N . GLU B 1 115 ? 31.781 -11.141 28.875 1 26.42 115 GLU B N 1
ATOM 1996 C CA . GLU B 1 115 ? 32.125 -12.258 28 1 26.42 115 GLU B CA 1
ATOM 1997 C C . GLU B 1 115 ? 31.859 -13.594 28.672 1 26.42 115 GLU B C 1
ATOM 1999 O O . GLU B 1 115 ? 32.688 -14.094 29.438 1 26.42 115 GLU B O 1
ATOM 2004 N N . ASP B 1 116 ? 30.984 -13.641 29.438 1 25.5 116 ASP B N 1
ATOM 2005 C CA . ASP B 1 116 ? 30.922 -15 29.953 1 25.5 116 ASP B CA 1
ATOM 2006 C C . ASP B 1 116 ? 30.953 -16.031 28.828 1 25.5 116 ASP B C 1
ATOM 2008 O O . ASP B 1 116 ? 29.969 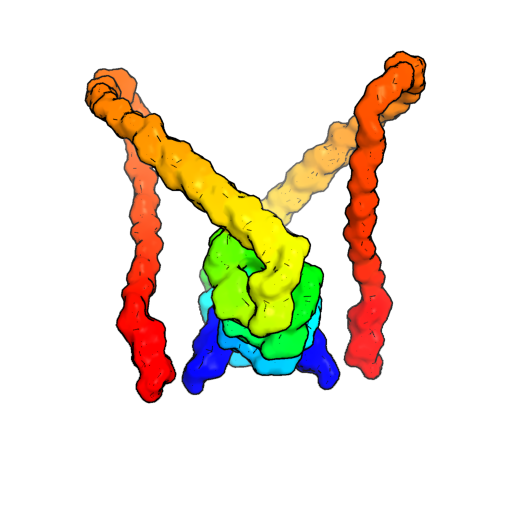-16.203 28.109 1 25.5 116 ASP B O 1
ATOM 2012 N N . LEU B 1 117 ? 32.25 -15.984 28.141 1 24.59 117 LEU B N 1
ATOM 2013 C CA . LEU B 1 117 ? 32.719 -16.906 27.109 1 24.59 117 LEU B CA 1
ATOM 2014 C C . LEU B 1 117 ? 32.344 -18.344 27.453 1 24.59 117 LEU B C 1
ATOM 2016 O O . LEU B 1 117 ? 32.625 -19.266 26.688 1 24.59 117 LEU B O 1
ATOM 2020 N N . ARG B 1 118 ? 32.656 -18.594 28.719 1 26.33 118 ARG B N 1
ATOM 2021 C CA . ARG B 1 118 ? 33.031 -20 28.938 1 26.33 118 ARG B CA 1
ATOM 2022 C C . ARG B 1 118 ? 32.031 -20.938 28.234 1 26.33 118 ARG B C 1
ATOM 2024 O O . ARG B 1 118 ? 32.438 -21.922 27.625 1 26.33 118 ARG B O 1
ATOM 2031 N N . ALA B 1 119 ? 30.953 -20.938 28.891 1 22.75 119 ALA B N 1
ATOM 2032 C CA . ALA B 1 119 ? 30.375 -22.281 28.891 1 22.75 119 ALA B CA 1
ATOM 2033 C C . ALA B 1 119 ? 29.688 -22.594 27.562 1 22.75 119 ALA B C 1
ATOM 2035 O O . ALA B 1 119 ? 28.828 -23.469 27.5 1 22.75 119 ALA B O 1
ATOM 2036 N N . CYS B 1 120 ? 29.984 -21.641 26.469 1 22.62 120 CYS B N 1
ATOM 2037 C CA . CYS B 1 120 ? 29.031 -22.047 25.438 1 22.62 120 CYS B CA 1
ATOM 2038 C C . CYS B 1 120 ? 29.406 -23.422 24.875 1 22.62 120 CYS B C 1
ATOM 2040 O O . CYS B 1 120 ? 30.297 -23.531 24.031 1 22.62 120 CYS B O 1
ATOM 2042 N N . GLU B 1 121 ? 29.859 -24.219 25.656 1 24.23 121 GLU B N 1
ATOM 2043 C CA . GLU B 1 121 ? 30.219 -25.391 24.859 1 24.23 121 GLU B CA 1
ATOM 2044 C C . GLU B 1 121 ? 29.25 -25.562 23.688 1 24.23 121 GLU B C 1
ATOM 2046 O O . GLU B 1 121 ? 29.688 -25.703 22.547 1 24.23 121 GLU B O 1
ATOM 2051 N N . SER B 1 122 ? 28.391 -26.672 23.703 1 21.92 122 SER B N 1
ATOM 2052 C CA . SER B 1 122 ? 28.125 -27.562 22.578 1 21.92 122 SER B CA 1
ATOM 2053 C C . SER B 1 122 ? 27.281 -26.859 21.516 1 21.92 122 SER B C 1
ATOM 2055 O O . SER B 1 122 ? 27.531 -27.016 20.312 1 21.92 122 SER B O 1
ATOM 2057 N N . ARG B 1 123 ? 25.859 -26.656 21.828 1 21.59 123 ARG B N 1
ATOM 2058 C CA . ARG B 1 123 ? 24.891 -27.203 20.875 1 21.59 123 ARG B CA 1
ATOM 2059 C C . ARG B 1 123 ? 24.766 -26.297 19.641 1 21.59 123 ARG B C 1
ATOM 2061 O O . ARG B 1 123 ? 24.891 -26.766 18.516 1 21.59 123 ARG B O 1
ATOM 2068 N N . GLN B 1 124 ? 23.391 -25.594 19.406 1 20.19 124 GLN B N 1
ATOM 2069 C CA . GLN B 1 124 ? 22.516 -25.297 18.281 1 20.19 124 GLN B CA 1
ATOM 2070 C C . GLN B 1 124 ? 23 -24.062 17.516 1 20.19 124 GLN B C 1
ATOM 2072 O O . GLN B 1 124 ? 23.484 -23.109 18.125 1 20.19 124 GLN B O 1
ATOM 2077 N N . SER B 1 125 ? 23.078 -24.109 16.156 1 21.42 125 SER B N 1
ATOM 2078 C CA . SER B 1 125 ? 23.75 -23.359 15.109 1 21.42 125 SER B CA 1
ATOM 2079 C C . SER B 1 125 ? 23.234 -21.922 15.039 1 21.42 125 SER B C 1
ATOM 2081 O O . SER B 1 125 ? 22.062 -21.672 15.32 1 21.42 125 SER B O 1
ATOM 2083 N N . PRO B 1 126 ? 24.047 -20.859 14.953 1 23.62 126 PRO B N 1
ATOM 2084 C CA . PRO B 1 126 ? 23.969 -19.406 14.914 1 23.62 126 PRO B CA 1
ATOM 2085 C C . PRO B 1 126 ? 23.109 -18.891 13.75 1 23.62 126 PRO B C 1
ATOM 2087 O O . PRO B 1 126 ? 23.312 -19.312 12.602 1 23.62 126 PRO B O 1
ATOM 2090 N N . SER B 1 127 ? 21.812 -18.625 13.938 1 22.64 127 SER B N 1
ATOM 2091 C CA . SER B 1 127 ? 20.766 -18.141 13.039 1 22.64 127 SER B CA 1
ATOM 2092 C C . SER B 1 127 ? 21.188 -16.875 12.32 1 22.64 127 SER B C 1
ATOM 2094 O O . SER B 1 127 ? 21.781 -15.977 12.922 1 22.64 127 SER B O 1
ATOM 2096 N N . ALA B 1 128 ? 21.328 -16.828 10.969 1 23.89 128 ALA B N 1
ATOM 2097 C CA . ALA B 1 128 ? 21.797 -15.883 9.961 1 23.89 128 ALA B CA 1
ATOM 2098 C C . ALA B 1 128 ? 21.062 -14.547 10.094 1 23.89 128 ALA B C 1
ATOM 2100 O O . ALA B 1 128 ? 19.828 -14.508 10.219 1 23.89 128 ALA B O 1
ATOM 2101 N N . THR B 1 129 ? 21.516 -13.539 10.703 1 24.86 129 THR B N 1
ATOM 2102 C CA . THR B 1 129 ? 21.172 -12.125 10.766 1 24.86 129 THR B CA 1
ATOM 2103 C C . THR B 1 129 ? 21.016 -11.539 9.359 1 24.86 129 THR B C 1
ATOM 2105 O O . THR B 1 129 ? 22.016 -11.312 8.672 1 24.86 129 THR B O 1
ATOM 2108 N N . ARG B 1 130 ? 20.141 -11.984 8.516 1 25.75 130 ARG B N 1
ATOM 2109 C CA . ARG B 1 130 ? 20.094 -11.414 7.176 1 25.75 130 ARG B CA 1
ATOM 2110 C C . ARG B 1 130 ? 19.938 -9.898 7.234 1 25.75 130 ARG B C 1
ATOM 2112 O O . ARG B 1 130 ? 19 -9.383 7.84 1 25.75 130 ARG B O 1
ATOM 2119 N N . GLY B 1 131 ? 21 -9.062 7.195 1 24.84 131 GLY B N 1
ATOM 2120 C CA . GLY B 1 131 ? 21.203 -7.621 7.129 1 24.84 131 GLY B CA 1
ATOM 2121 C C . GLY B 1 131 ? 20.312 -6.941 6.098 1 24.84 131 GLY B C 1
ATOM 2122 O O . GLY B 1 131 ? 20.188 -7.422 4.969 1 24.84 131 GLY B O 1
ATOM 2123 N N . VAL B 1 132 ? 19.281 -6.352 6.484 1 25.38 132 VAL B N 1
ATOM 2124 C CA . VAL B 1 132 ? 18.422 -5.496 5.688 1 25.38 132 VAL B CA 1
ATOM 2125 C C . VAL B 1 132 ? 19.25 -4.426 4.988 1 25.38 132 VAL B C 1
ATOM 2127 O O . VAL B 1 132 ? 20.031 -3.719 5.629 1 25.38 132 VAL B O 1
ATOM 2130 N N . PRO B 1 133 ? 19.578 -4.625 3.74 1 27.73 133 PRO B N 1
ATOM 2131 C CA . PRO B 1 133 ? 20.406 -3.619 3.07 1 27.73 133 PRO B CA 1
ATOM 2132 C C . PRO B 1 133 ? 19.859 -2.203 3.223 1 27.73 133 PRO B C 1
ATOM 2134 O O . PRO B 1 133 ? 18.641 -1.996 3.119 1 27.73 133 PRO B O 1
ATOM 2137 N N . LEU B 1 134 ? 20.391 -1.391 4.027 1 26.56 134 LEU B N 1
ATOM 2138 C CA . LEU B 1 134 ? 20.203 0.053 4.141 1 26.56 134 LEU B CA 1
ATOM 2139 C C . LEU B 1 134 ? 20.328 0.722 2.775 1 26.56 134 LEU B C 1
ATOM 2141 O O . LEU B 1 134 ? 21.391 0.66 2.139 1 26.56 134 LEU B O 1
ATOM 2145 N N . PHE B 1 135 ? 19.344 0.729 2.018 1 27.22 135 PHE B N 1
ATOM 2146 C CA . PHE B 1 135 ? 19.344 1.493 0.776 1 27.22 135 PHE B CA 1
ATOM 2147 C C . PHE B 1 135 ? 19.812 2.922 1.021 1 27.22 135 PHE B C 1
ATOM 2149 O O . PHE B 1 135 ? 19.312 3.602 1.916 1 27.22 135 PHE B O 1
ATOM 2156 N N . SER B 1 136 ? 21.062 3.174 0.724 1 28.36 136 SER B N 1
ATOM 2157 C CA . SER B 1 136 ? 21.75 4.449 0.926 1 28.36 136 SER B CA 1
ATOM 2158 C C . SER B 1 136 ? 20.953 5.602 0.304 1 28.36 136 SER B C 1
ATOM 2160 O O . SER B 1 136 ? 20.188 5.398 -0.641 1 28.36 136 SER B O 1
ATOM 2162 N N . ALA B 1 137 ? 21.109 6.895 0.881 1 29.72 137 ALA B N 1
ATOM 2163 C CA . ALA B 1 137 ? 20.625 8.242 0.563 1 29.72 137 ALA B CA 1
ATOM 2164 C C . ALA B 1 137 ? 20.953 8.609 -0.883 1 29.72 137 ALA B C 1
ATOM 2166 O O . ALA B 1 137 ? 20.25 9.414 -1.495 1 29.72 137 ALA B O 1
ATOM 2167 N N . GLU B 1 138 ? 22.031 8.023 -1.447 1 30.72 138 GLU B N 1
ATOM 2168 C CA . GLU B 1 138 ? 22.531 8.43 -2.756 1 30.72 138 GLU B CA 1
ATOM 2169 C C . GLU B 1 138 ? 21.594 8.008 -3.871 1 30.72 138 GLU B C 1
ATOM 2171 O O . GLU B 1 138 ? 21.516 8.656 -4.914 1 30.72 138 GLU B O 1
ATOM 2176 N N . VAL B 1 139 ? 20.938 6.859 -3.699 1 28.03 139 VAL B N 1
ATOM 2177 C CA . VAL B 1 139 ? 20.094 6.484 -4.82 1 28.03 139 VAL B CA 1
ATOM 2178 C C . VAL B 1 139 ? 18.938 7.473 -4.941 1 28.03 139 VAL B C 1
ATOM 2180 O O . VAL B 1 139 ? 18.453 7.754 -6.043 1 28.03 139 VAL B O 1
ATOM 2183 N N . LEU B 1 140 ? 18.516 8.07 -3.885 1 26.95 140 LEU B N 1
ATOM 2184 C CA . LEU B 1 140 ? 17.453 9.062 -3.951 1 26.95 140 LEU B CA 1
ATOM 2185 C C . LEU B 1 140 ? 17.922 10.312 -4.68 1 26.95 140 LEU B C 1
ATOM 2187 O O . LEU B 1 140 ? 17.141 10.969 -5.375 1 26.95 140 LEU B O 1
ATOM 2191 N N . SER B 1 141 ? 19.172 10.719 -4.57 1 26.42 141 SER B N 1
ATOM 2192 C CA . SER B 1 141 ? 19.641 11.969 -5.145 1 26.42 141 SER B CA 1
ATOM 2193 C C . SER B 1 141 ? 19.734 11.883 -6.664 1 26.42 141 SER B C 1
ATOM 2195 O O . SER B 1 141 ? 19.906 12.898 -7.344 1 26.42 141 SER B O 1
ATOM 2197 N N . LEU B 1 142 ? 20 10.75 -7.297 1 27.2 142 LEU B N 1
ATOM 2198 C CA . LEU B 1 142 ? 20.156 10.742 -8.75 1 27.2 142 LEU B CA 1
ATOM 2199 C C . LEU B 1 142 ? 18.875 11.164 -9.445 1 27.2 142 LEU B C 1
ATOM 2201 O O . LEU B 1 142 ? 18.891 11.562 -10.609 1 27.2 142 LEU B O 1
ATOM 2205 N N . ILE B 1 143 ? 17.734 10.891 -8.922 1 23.17 143 ILE B N 1
ATOM 2206 C CA . ILE B 1 143 ? 16.562 11.227 -9.711 1 23.17 143 ILE B CA 1
ATOM 2207 C C . ILE B 1 143 ? 16.375 12.742 -9.75 1 23.17 143 ILE B C 1
ATOM 2209 O O . ILE B 1 143 ? 15.734 13.273 -10.656 1 23.17 143 ILE B O 1
ATOM 2213 N N . TYR B 1 144 ? 16.844 13.477 -8.758 1 25.38 144 TYR B N 1
ATOM 2214 C CA . TYR B 1 144 ? 16.625 14.906 -8.914 1 25.38 144 TYR B CA 1
ATOM 2215 C C . TYR B 1 144 ? 17.703 15.539 -9.789 1 25.38 144 TYR B C 1
ATOM 2217 O O . TYR B 1 144 ? 17.672 16.75 -10.047 1 25.38 144 TYR B O 1
ATOM 2225 N N . LEU B 1 145 ? 18.781 14.906 -10.18 1 24.12 145 LEU B N 1
ATOM 2226 C CA . LEU B 1 145 ? 19.562 15.766 -11.062 1 24.12 145 LEU B CA 1
ATOM 2227 C C . LEU B 1 145 ? 19.016 15.711 -12.484 1 24.12 145 LEU B C 1
ATOM 2229 O O . LEU B 1 145 ? 18.703 14.633 -12.992 1 24.12 145 LEU B O 1
#